Protein AF-A0A7J7MZ04-F1 (afdb_monomer)

Mean predicted aligned error: 12.04 Å

Foldseek 3Di:
DDPVLVVLCPLQVVDPCLVVLLLVCLLVQHNLSHDLSSLVSLCVRDPVNCCVQQVLDPVSSVLSNVVSVVVNVVPDPPPDDDDDDDDDDDDDPDDDPPDPVVSVVRGNPPPQCSVVQCVLQVVDPCLVVLLSCCVVVVNLVSRDLSSLVSLLVGDPVNLCSNPRRHPPSSVVNNVVSVPDDD

Secondary structure (DSSP, 8-state):
--HHHHHHHHHHHTSTTHHHHHHHHHHHT--TT--HHHHHHHTTS-TTTHHHH-TT-SHHHHHHHHHHHHHHTT-------------------------TTGGGSS------THHHHHHHHHTSTTHHHHHHHHHHHT-GGGS-HHHHHHHHTS-GGGHHHH-TT-TTHHHHHHHHHHHS--

Sequence (182 aa):
MDKEIKRCWSSLQSVEGCVEEIFLSFIHGKVGTIRPVCCKAITQVSEKCWPKIFPFNPFFPHLLTNFCVINIGRGAPTATPTVESNTKPFEPSISQPTSEAELAAVGSVPEIQVQQCLSSLQSVEGCVQEVITSFLSFQVRLVGPVCCKAIVELKDSCWPKIFLLNPYFPPMVKKYCSTTKQ

Solvent-accessible surface area (backbone atoms only — not comparable to full-atom values): 11035 Å² total; per-residue (Å²): 132,59,73,66,53,53,58,50,43,45,55,36,67,73,36,88,62,28,58,54,39,54,52,52,22,59,75,71,44,35,67,89,77,58,50,61,72,38,29,58,24,53,71,67,50,54,79,87,29,46,60,64,43,23,70,71,40,81,61,58,57,56,52,54,46,54,52,27,62,59,50,54,74,73,67,67,85,76,81,72,82,91,75,91,76,93,79,81,96,79,85,77,91,69,84,76,84,88,57,87,67,65,72,69,68,75,55,73,50,74,84,55,70,39,57,73,53,42,46,58,36,65,74,35,85,61,26,58,57,25,50,50,51,14,60,77,68,73,34,65,82,54,46,48,48,74,39,23,51,39,59,71,70,53,56,77,86,33,50,67,53,71,46,38,70,39,89,65,54,56,64,51,47,52,55,49,36,74,69,51,81,109

Radius of gyration: 20.84 Å; Cα contacts (8 Å, |Δi|>4): 173; chains: 1; bounding box: 66×27×52 Å

pLDDT: mean 77.19, std 20.18, range [31.06, 96.44]

Structure (mmCIF, N/CA/C/O backbone):
data_AF-A0A7J7MZ04-F1
#
_entry.id   AF-A0A7J7MZ04-F1
#
loop_
_atom_site.group_PDB
_atom_site.id
_atom_site.type_symbol
_atom_site.label_atom_id
_atom_site.label_alt_id
_atom_site.label_comp_id
_atom_site.label_asym_id
_atom_site.label_entity_id
_atom_site.label_seq_id
_atom_site.pdbx_PDB_ins_code
_atom_site.Cartn_x
_atom_site.Cartn_y
_atom_site.Cartn_z
_atom_site.occupancy
_atom_site.B_iso_or_equiv
_atom_site.auth_seq_id
_atom_site.auth_comp_id
_atom_site.auth_asym_id
_atom_site.auth_atom_id
_atom_site.pdbx_PDB_model_num
ATOM 1 N N . MET A 1 1 ? -12.095 -6.021 -5.737 1.00 63.66 1 MET A N 1
ATOM 2 C CA . MET A 1 1 ? -11.181 -5.098 -6.444 1.00 63.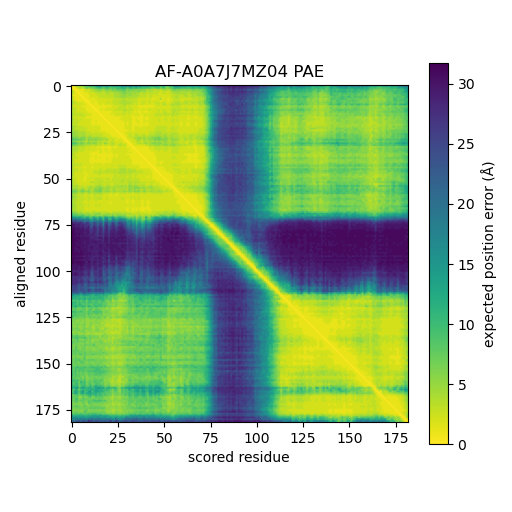66 1 MET A CA 1
ATOM 3 C C . MET A 1 1 ? -11.610 -4.991 -7.897 1.00 63.66 1 MET A C 1
ATOM 5 O O . MET A 1 1 ? -11.837 -6.033 -8.512 1.00 63.66 1 MET A O 1
ATOM 9 N N . ASP A 1 2 ? -11.762 -3.759 -8.384 1.00 79.19 2 ASP A N 1
ATOM 10 C CA . ASP A 1 2 ? -12.144 -3.418 -9.759 1.00 79.19 2 ASP A CA 1
ATOM 11 C C . ASP A 1 2 ? -11.190 -4.031 -10.810 1.00 79.19 2 ASP A C 1
ATOM 13 O O . ASP A 1 2 ? -10.007 -4.250 -10.529 1.00 79.19 2 ASP A O 1
ATOM 17 N N . LYS A 1 3 ? -11.705 -4.359 -12.005 1.00 82.31 3 LYS A N 1
ATOM 18 C CA . LYS A 1 3 ? -10.928 -5.034 -13.063 1.00 82.31 3 LYS A CA 1
ATOM 19 C C . LYS A 1 3 ? -9.824 -4.143 -13.639 1.00 82.31 3 LYS A C 1
ATOM 21 O O . LYS A 1 3 ? -8.743 -4.652 -13.936 1.00 82.31 3 LYS A O 1
ATOM 26 N N . GLU A 1 4 ? -10.060 -2.843 -13.776 1.00 83.62 4 GLU A N 1
ATOM 27 C CA . GLU A 1 4 ? -9.054 -1.900 -14.263 1.00 83.62 4 GLU A CA 1
ATOM 28 C C . GLU A 1 4 ? -7.972 -1.656 -13.213 1.00 83.62 4 GLU A C 1
ATOM 30 O O . GLU A 1 4 ? -6.788 -1.652 -13.548 1.00 83.62 4 GLU A O 1
ATOM 35 N N . ILE A 1 5 ? -8.351 -1.547 -11.935 1.00 82.12 5 ILE A N 1
ATOM 36 C CA . ILE A 1 5 ? -7.381 -1.455 -10.832 1.00 82.12 5 ILE A CA 1
ATOM 37 C C . ILE A 1 5 ? -6.506 -2.713 -10.795 1.00 82.12 5 ILE A C 1
ATOM 39 O O . ILE A 1 5 ? -5.284 -2.604 -10.759 1.00 82.12 5 ILE A O 1
ATOM 43 N N . LYS A 1 6 ? -7.101 -3.911 -10.895 1.00 83.12 6 LYS A N 1
ATOM 44 C CA . LYS A 1 6 ? -6.351 -5.179 -11.013 1.00 83.12 6 LYS A CA 1
ATOM 45 C C . LYS A 1 6 ? -5.341 -5.159 -12.151 1.00 83.12 6 LYS A C 1
ATOM 47 O O . LYS A 1 6 ? -4.197 -5.550 -11.948 1.00 83.12 6 LYS A O 1
ATOM 52 N N . ARG A 1 7 ? -5.748 -4.680 -13.326 1.00 88.00 7 ARG A N 1
ATOM 53 C CA . ARG A 1 7 ? -4.851 -4.553 -14.478 1.00 88.00 7 ARG A CA 1
ATOM 54 C C . ARG A 1 7 ? -3.705 -3.581 -14.201 1.00 88.00 7 ARG A C 1
ATOM 56 O O . ARG A 1 7 ? -2.583 -3.847 -14.599 1.00 88.00 7 ARG A O 1
ATOM 63 N N . CYS A 1 8 ? -3.967 -2.489 -13.495 1.00 90.88 8 CYS A N 1
ATOM 64 C CA . CYS A 1 8 ? -2.938 -1.524 -13.130 1.00 90.88 8 CYS A CA 1
ATOM 65 C C . CYS A 1 8 ? -1.873 -2.095 -12.179 1.00 90.88 8 CYS A C 1
ATOM 67 O O . CYS A 1 8 ? -0.710 -1.712 -12.263 1.00 90.88 8 CYS A O 1
ATOM 69 N N . TRP A 1 9 ? -2.241 -3.060 -11.337 1.00 87.94 9 TRP A N 1
ATOM 70 C CA . TRP A 1 9 ? -1.311 -3.755 -10.446 1.00 87.94 9 TRP A CA 1
ATOM 71 C C . TRP A 1 9 ? -0.544 -4.913 -11.103 1.00 87.94 9 TRP A C 1
ATOM 73 O O . TRP A 1 9 ? 0.375 -5.438 -10.478 1.00 87.94 9 TRP A O 1
ATOM 83 N N . SER A 1 10 ? -0.884 -5.333 -12.328 1.00 89.25 10 SER A N 1
ATOM 84 C CA . SER A 1 10 ? -0.395 -6.608 -12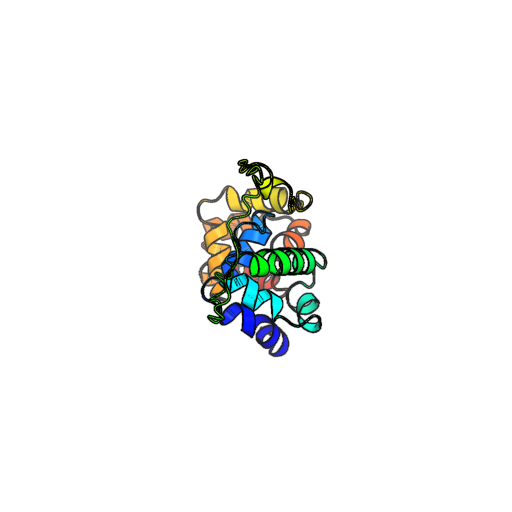.877 1.00 89.25 10 SER A CA 1
ATOM 85 C C . SER A 1 10 ? 1.125 -6.669 -13.019 1.00 89.25 10 SER A C 1
ATOM 87 O O . SER A 1 10 ? 1.720 -7.683 -12.669 1.00 89.25 10 SER A O 1
ATOM 89 N N . SER A 1 11 ? 1.764 -5.590 -13.486 1.00 89.50 11 SER A N 1
ATOM 90 C CA . SER A 1 11 ? 3.226 -5.544 -13.633 1.00 89.50 11 SER A CA 1
ATOM 91 C C . SER A 1 11 ? 3.925 -5.678 -12.279 1.00 89.50 11 SER A C 1
ATOM 93 O O . SER A 1 11 ? 4.882 -6.433 -12.151 1.00 89.50 11 SER A O 1
ATOM 95 N N . LEU A 1 12 ? 3.395 -5.022 -11.242 1.00 92.31 12 LEU A N 1
ATOM 96 C CA . LEU A 1 12 ? 3.935 -5.082 -9.882 1.00 92.31 12 LEU A CA 1
ATOM 97 C C . LEU A 1 12 ? 3.728 -6.466 -9.253 1.00 92.31 12 LEU A C 1
ATOM 99 O O . LEU A 1 12 ? 4.647 -7.010 -8.656 1.00 92.31 12 LEU A O 1
ATOM 103 N N . GLN A 1 13 ? 2.545 -7.061 -9.428 1.00 89.94 13 GLN A N 1
ATOM 104 C CA . GLN A 1 13 ? 2.225 -8.396 -8.903 1.00 89.94 13 GLN A CA 1
ATOM 105 C C . GLN A 1 13 ? 2.983 -9.523 -9.611 1.00 89.94 13 GLN A C 1
ATOM 107 O O . GLN A 1 13 ? 3.130 -10.601 -9.045 1.00 89.94 13 GLN A O 1
ATOM 112 N N . SER A 1 14 ? 3.469 -9.285 -10.832 1.00 91.56 14 SER A N 1
ATOM 113 C CA . SER A 1 14 ? 4.294 -10.257 -11.556 1.00 91.56 14 SER A CA 1
ATOM 114 C C . SER A 1 14 ? 5.692 -10.441 -10.954 1.00 91.56 14 SER A C 1
ATOM 116 O O . SER A 1 14 ? 6.363 -11.422 -11.267 1.00 91.56 14 SER A O 1
ATOM 118 N N . VAL A 1 15 ? 6.122 -9.523 -10.081 1.00 95.12 15 VAL A N 1
ATOM 119 C CA . VAL A 1 15 ? 7.398 -9.591 -9.366 1.00 95.12 15 VAL A CA 1
ATOM 120 C C . VAL A 1 15 ? 7.138 -9.900 -7.896 1.00 95.12 15 VAL A C 1
ATOM 122 O O . VAL A 1 15 ? 6.538 -9.104 -7.171 1.00 95.12 15 VAL A O 1
ATOM 125 N N . GLU A 1 16 ? 7.626 -11.054 -7.445 1.00 93.31 16 GLU A N 1
ATOM 126 C CA . GLU A 1 16 ? 7.509 -11.492 -6.055 1.00 93.31 16 GLU A CA 1
ATOM 127 C C . GLU A 1 16 ? 8.079 -10.445 -5.084 1.00 93.31 16 GLU A C 1
ATOM 129 O O . GLU A 1 16 ? 9.201 -9.958 -5.250 1.00 93.31 16 GLU A O 1
ATOM 134 N N . GLY A 1 17 ? 7.281 -10.087 -4.075 1.00 91.00 17 GLY A N 1
ATOM 135 C CA . GLY A 1 17 ? 7.636 -9.099 -3.054 1.00 91.00 17 GLY A CA 1
ATOM 136 C C . GLY A 1 17 ? 7.559 -7.635 -3.504 1.00 91.00 17 GLY A C 1
ATOM 137 O O . GLY A 1 17 ? 7.618 -6.749 -2.662 1.00 91.00 17 GLY A O 1
ATOM 138 N N . CYS A 1 18 ? 7.353 -7.322 -4.789 1.00 94.00 18 CYS A N 1
ATOM 139 C CA . CYS A 1 18 ? 7.419 -5.927 -5.249 1.00 94.00 18 CYS A CA 1
ATOM 140 C C . CYS A 1 18 ? 6.307 -5.037 -4.666 1.00 94.00 18 CYS A C 1
ATOM 142 O O . CYS A 1 18 ? 6.543 -3.891 -4.288 1.00 94.00 18 CYS A O 1
ATOM 144 N N . VAL A 1 19 ? 5.087 -5.566 -4.529 1.00 89.69 19 VAL A N 1
ATOM 145 C CA . VAL A 1 19 ? 3.984 -4.831 -3.880 1.00 89.69 19 VAL A CA 1
ATOM 146 C C . VAL A 1 19 ? 4.278 -4.587 -2.396 1.00 89.69 19 VAL A C 1
ATOM 148 O O . VAL A 1 19 ? 3.953 -3.521 -1.877 1.00 89.69 19 VAL A O 1
ATOM 151 N N . GLU A 1 20 ? 4.914 -5.547 -1.727 1.00 88.38 20 GLU A N 1
ATOM 152 C CA . GLU A 1 20 ? 5.329 -5.423 -0.329 1.00 88.38 20 GLU A CA 1
ATOM 153 C C . GLU A 1 20 ? 6.434 -4.375 -0.167 1.00 88.38 20 GLU A C 1
ATOM 155 O O . GLU A 1 20 ? 6.317 -3.505 0.690 1.00 88.38 20 GLU A O 1
ATOM 160 N N . GLU A 1 21 ? 7.447 -4.380 -1.037 1.00 91.56 21 GLU A N 1
ATOM 161 C CA . GLU A 1 21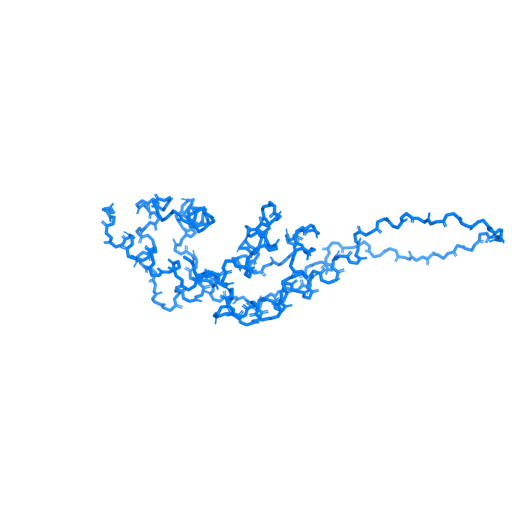 ? 8.500 -3.358 -1.061 1.00 91.56 21 GLU A CA 1
ATOM 162 C C . GLU A 1 21 ? 7.912 -1.951 -1.205 1.00 91.56 21 GLU A C 1
ATOM 164 O O . GLU A 1 21 ? 8.267 -1.057 -0.442 1.00 91.56 21 GLU A O 1
ATOM 169 N N . ILE A 1 22 ? 6.960 -1.760 -2.125 1.00 89.69 22 ILE A N 1
ATOM 170 C CA . ILE A 1 22 ? 6.260 -0.481 -2.312 1.00 89.69 22 ILE A CA 1
ATOM 171 C C . ILE A 1 22 ? 5.485 -0.086 -1.049 1.00 89.69 22 ILE A C 1
ATOM 173 O O . ILE A 1 22 ? 5.520 1.078 -0.641 1.00 89.69 22 ILE A O 1
ATOM 177 N N . PHE A 1 23 ? 4.792 -1.041 -0.425 1.00 85.69 23 PHE A N 1
ATOM 178 C CA . PHE A 1 23 ? 4.027 -0.814 0.800 1.00 85.69 23 PHE A CA 1
ATOM 179 C C . PHE A 1 23 ? 4.938 -0.409 1.968 1.00 85.69 23 PHE A C 1
ATOM 181 O O . PHE A 1 23 ? 4.663 0.570 2.664 1.00 85.69 23 PHE A O 1
ATOM 188 N N . LEU A 1 24 ? 6.052 -1.115 2.160 1.00 84.88 24 LEU A N 1
ATOM 189 C CA . LEU A 1 24 ? 7.037 -0.821 3.200 1.00 84.88 24 LEU A CA 1
ATOM 190 C C . LEU A 1 24 ? 7.757 0.501 2.937 1.00 84.88 24 LEU A C 1
ATOM 192 O O . LEU A 1 24 ? 7.945 1.288 3.865 1.00 84.88 24 LEU A O 1
ATOM 196 N N . SER A 1 25 ? 8.106 0.792 1.684 1.00 87.12 25 SER A N 1
ATOM 197 C CA . SER A 1 25 ? 8.681 2.081 1.305 1.00 87.12 25 SER A CA 1
ATOM 198 C C . SER A 1 25 ? 7.736 3.237 1.592 1.00 87.12 25 SER A C 1
ATOM 200 O O . SER A 1 25 ? 8.174 4.299 2.036 1.00 87.12 25 SER A O 1
ATOM 202 N N . PHE A 1 26 ? 6.438 3.019 1.384 1.00 83.50 26 PHE A N 1
ATOM 203 C CA . PHE A 1 26 ? 5.413 3.988 1.729 1.00 83.50 26 PHE A CA 1
ATOM 204 C C . PHE A 1 26 ? 5.337 4.214 3.249 1.00 83.50 26 PHE A C 1
ATOM 206 O O . PHE A 1 26 ? 5.438 5.354 3.703 1.00 83.50 26 PHE A O 1
ATOM 213 N N . ILE A 1 27 ? 5.232 3.140 4.040 1.00 79.06 27 ILE A N 1
ATOM 214 C CA . ILE A 1 27 ? 5.158 3.208 5.509 1.00 79.06 27 ILE A CA 1
ATOM 215 C C . ILE A 1 27 ? 6.388 3.878 6.120 1.00 79.06 27 ILE A C 1
ATOM 217 O O . ILE A 1 27 ? 6.263 4.731 7.000 1.00 79.06 27 ILE A O 1
ATOM 221 N N . HIS A 1 28 ? 7.579 3.498 5.665 1.00 78.50 28 HIS A N 1
ATOM 222 C CA . HIS A 1 28 ? 8.830 4.027 6.198 1.00 78.50 28 HIS A CA 1
ATOM 223 C C . HIS A 1 28 ? 9.201 5.390 5.607 1.00 78.50 28 HIS A C 1
ATOM 225 O O . HIS A 1 28 ? 10.165 5.997 6.068 1.00 78.50 28 HIS A O 1
ATOM 231 N N . GLY A 1 29 ? 8.474 5.866 4.589 1.00 77.25 29 GLY A N 1
ATOM 232 C CA . GLY A 1 29 ? 8.811 7.090 3.863 1.00 77.25 29 GLY A CA 1
ATOM 233 C C . GLY A 1 29 ? 10.171 7.017 3.162 1.00 77.25 29 GLY A C 1
ATOM 234 O O . GLY A 1 29 ? 10.826 8.042 2.998 1.00 77.25 29 GLY A O 1
ATOM 235 N N . LYS A 1 30 ? 10.625 5.813 2.789 1.00 82.44 30 LYS A N 1
ATOM 236 C CA . LYS A 1 30 ? 11.961 5.555 2.230 1.00 82.44 30 LYS A CA 1
ATOM 237 C C . LYS A 1 30 ? 11.865 4.625 1.030 1.00 82.44 30 LYS A C 1
ATOM 239 O O . LYS A 1 30 ? 11.417 3.493 1.157 1.00 82.44 30 LYS A O 1
ATOM 244 N N . VAL A 1 31 ? 12.360 5.066 -0.122 1.00 87.75 31 VAL A N 1
ATOM 245 C CA . VAL A 1 31 ? 12.381 4.259 -1.360 1.00 87.75 31 VAL A CA 1
ATOM 246 C C . VAL A 1 31 ? 13.678 3.468 -1.560 1.00 87.75 31 VAL A C 1
ATOM 248 O O . VAL A 1 31 ? 13.749 2.623 -2.443 1.00 87.75 31 VAL A O 1
ATOM 251 N N . GLY A 1 32 ? 14.685 3.670 -0.701 1.00 85.25 32 GLY A N 1
ATOM 252 C CA . GLY A 1 32 ? 15.996 3.013 -0.804 1.00 85.25 32 GLY A CA 1
ATOM 253 C C . GLY A 1 32 ? 15.995 1.487 -0.640 1.00 85.25 32 GLY A C 1
ATOM 254 O O . GLY A 1 32 ? 17.013 0.855 -0.894 1.00 85.25 32 GLY A O 1
ATOM 255 N N . THR A 1 33 ? 14.877 0.885 -0.227 1.00 87.25 33 THR A N 1
ATOM 256 C CA . THR A 1 33 ? 14.727 -0.569 -0.046 1.00 87.25 33 THR A CA 1
ATOM 257 C C . THR A 1 33 ? 14.151 -1.284 -1.268 1.00 87.25 33 THR A C 1
ATOM 259 O O . THR A 1 33 ? 14.025 -2.506 -1.241 1.00 87.25 33 THR A O 1
ATOM 262 N N . ILE A 1 34 ? 13.782 -0.554 -2.327 1.00 92.81 34 ILE A N 1
ATOM 263 C CA . ILE A 1 34 ? 13.178 -1.140 -3.528 1.00 92.81 34 ILE A CA 1
ATOM 264 C C . ILE A 1 34 ? 14.265 -1.781 -4.390 1.00 92.81 34 ILE A C 1
ATOM 266 O O . ILE A 1 34 ? 15.209 -1.121 -4.835 1.00 92.81 34 ILE A O 1
ATOM 270 N N . ARG A 1 35 ? 14.123 -3.078 -4.658 1.00 93.69 35 ARG A N 1
ATOM 271 C CA . ARG A 1 35 ? 15.082 -3.869 -5.432 1.00 93.69 35 ARG A CA 1
ATOM 272 C C . ARG A 1 35 ? 15.033 -3.508 -6.923 1.00 93.69 35 ARG A C 1
ATOM 274 O O . ARG A 1 35 ? 13.962 -3.188 -7.447 1.00 93.69 35 ARG A O 1
ATOM 281 N N . PRO A 1 36 ? 16.141 -3.685 -7.673 1.00 93.94 36 PRO A N 1
ATOM 282 C CA . PRO A 1 36 ? 16.183 -3.401 -9.112 1.00 93.94 36 PRO A CA 1
ATOM 283 C C . PRO A 1 36 ? 15.108 -4.131 -9.931 1.00 93.94 36 PRO A C 1
ATOM 285 O O . PRO A 1 36 ? 14.538 -3.558 -10.859 1.00 93.94 36 PRO A O 1
ATOM 288 N N . VAL A 1 37 ? 14.788 -5.380 -9.569 1.00 94.44 37 VAL A N 1
ATOM 289 C CA . VAL A 1 37 ? 13.737 -6.164 -10.238 1.00 94.44 37 VAL A CA 1
ATOM 290 C C . VAL A 1 37 ? 12.347 -5.552 -10.036 1.00 94.44 37 VAL A C 1
ATOM 292 O O . VAL A 1 37 ? 11.580 -5.464 -10.993 1.00 94.44 37 VAL A O 1
ATOM 295 N N . CYS A 1 38 ? 12.047 -5.050 -8.834 1.00 96.44 38 CYS A N 1
ATOM 296 C CA . CYS A 1 38 ? 10.805 -4.329 -8.568 1.00 96.44 38 CYS A CA 1
ATOM 297 C C . CYS A 1 38 ? 10.802 -2.971 -9.277 1.00 96.44 38 CYS A C 1
ATOM 299 O O . CYS A 1 38 ? 9.809 -2.601 -9.901 1.00 96.44 38 CYS A O 1
ATOM 301 N N . CYS A 1 39 ? 11.940 -2.272 -9.311 1.00 96.12 39 CYS A N 1
ATOM 302 C CA . CYS A 1 39 ? 12.062 -1.032 -10.070 1.00 96.12 39 CYS A CA 1
ATOM 303 C C . CYS A 1 39 ? 11.772 -1.205 -11.564 1.00 96.12 39 CYS A C 1
ATOM 305 O O . CYS A 1 39 ? 11.084 -0.369 -12.150 1.00 96.12 39 CYS A O 1
ATOM 307 N N . LYS A 1 40 ? 12.219 -2.305 -12.178 1.00 94.88 40 LYS A N 1
ATOM 308 C CA . LYS A 1 40 ? 11.870 -2.631 -13.568 1.00 94.88 40 LYS A CA 1
ATOM 309 C C . LYS A 1 40 ? 10.359 -2.809 -13.765 1.00 94.88 40 LYS A C 1
ATOM 311 O O . LYS A 1 40 ? 9.844 -2.436 -14.813 1.00 94.88 40 LYS A O 1
ATOM 316 N N . ALA A 1 41 ? 9.646 -3.362 -12.785 1.00 95.44 41 ALA A N 1
ATOM 317 C CA . ALA A 1 41 ? 8.189 -3.465 -12.839 1.00 95.44 41 ALA A CA 1
ATOM 318 C C . ALA A 1 41 ? 7.501 -2.106 -12.640 1.00 95.44 41 ALA A C 1
ATOM 320 O O . ALA A 1 41 ? 6.539 -1.806 -13.347 1.00 95.44 41 ALA A O 1
ATOM 321 N N . ILE A 1 42 ? 8.012 -1.268 -11.730 1.00 95.00 42 ILE A N 1
ATOM 322 C CA 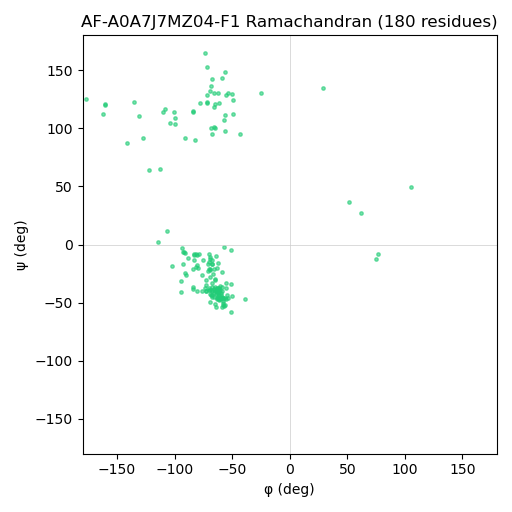. ILE A 1 42 ? 7.514 0.095 -11.477 1.00 95.00 42 ILE A CA 1
ATOM 323 C C . ILE A 1 42 ? 7.568 0.942 -12.752 1.00 95.00 42 ILE A C 1
ATOM 325 O O . ILE A 1 42 ? 6.574 1.575 -13.098 1.00 95.00 42 ILE A O 1
ATOM 329 N N . THR A 1 43 ? 8.673 0.906 -13.502 1.00 93.00 43 THR A N 1
ATOM 330 C CA . THR A 1 43 ? 8.809 1.688 -14.746 1.00 93.00 43 THR A CA 1
ATOM 331 C C . THR A 1 43 ? 7.920 1.197 -15.892 1.00 93.00 43 THR A C 1
ATOM 333 O O . THR A 1 43 ? 7.756 1.903 -16.884 1.00 93.00 43 THR A O 1
ATOM 336 N N . GLN A 1 44 ? 7.317 0.012 -15.768 1.00 92.88 44 GLN A N 1
ATOM 337 C CA . GLN A 1 44 ? 6.350 -0.525 -16.730 1.00 92.88 44 GLN A CA 1
ATOM 338 C C . GLN A 1 44 ? 4.895 -0.178 -16.382 1.00 92.88 44 GLN A C 1
ATOM 340 O O . GLN A 1 44 ? 3.988 -0.477 -17.165 1.00 92.88 44 GLN A O 1
ATOM 345 N N . VAL A 1 45 ? 4.637 0.426 -15.218 1.00 92.62 45 VAL A N 1
ATOM 346 C CA . VAL A 1 45 ? 3.293 0.878 -14.846 1.00 92.62 45 VAL A CA 1
ATOM 347 C C . VAL A 1 45 ? 2.926 2.103 -15.685 1.00 92.62 45 VAL A C 1
ATOM 349 O O . VAL A 1 45 ? 3.665 3.077 -15.765 1.00 92.62 45 VAL A O 1
ATOM 352 N N . SER A 1 46 ? 1.755 2.065 -16.323 1.00 91.75 46 SER A N 1
ATOM 353 C CA . SER A 1 46 ? 1.262 3.190 -17.124 1.00 91.75 46 SER A CA 1
ATOM 354 C C . SER A 1 46 ? 0.922 4.402 -16.252 1.00 91.75 46 SER A C 1
ATOM 356 O O . SER A 1 46 ? 0.274 4.255 -15.219 1.00 91.75 46 SER A O 1
ATOM 358 N N . GLU A 1 47 ? 1.198 5.615 -16.737 1.00 90.12 47 GLU A N 1
ATOM 359 C CA . GLU A 1 47 ? 0.777 6.874 -16.092 1.00 90.12 47 GLU A CA 1
ATOM 360 C C . GLU A 1 47 ? -0.725 6.918 -15.756 1.00 90.12 47 GLU A C 1
ATOM 362 O O . GLU A 1 47 ? -1.140 7.419 -14.714 1.00 90.12 47 GLU A O 1
ATOM 367 N N . LYS A 1 48 ? -1.573 6.296 -16.590 1.00 91.50 48 LYS A N 1
ATOM 368 C CA . LYS A 1 48 ? -3.031 6.213 -16.365 1.00 91.50 48 LYS A CA 1
ATOM 369 C C . LYS A 1 48 ? -3.421 5.320 -15.179 1.00 91.50 48 LYS A C 1
ATOM 371 O O . LYS A 1 48 ? -4.603 5.270 -14.817 1.00 91.50 48 LYS A O 1
ATOM 376 N N . CYS A 1 49 ? -2.471 4.563 -14.637 1.00 92.38 49 CYS A N 1
ATOM 377 C CA . CYS A 1 49 ? -2.667 3.655 -13.519 1.00 92.38 49 CYS A CA 1
ATOM 378 C C . CYS A 1 49 ? -2.319 4.284 -12.176 1.00 92.38 49 CYS A C 1
ATOM 380 O O . CYS A 1 49 ? -2.999 3.967 -11.200 1.00 92.38 49 CYS A O 1
ATOM 382 N N . TRP A 1 50 ? -1.355 5.206 -12.110 1.00 90.12 50 TRP A N 1
ATOM 383 C CA . TRP A 1 50 ? -0.948 5.809 -10.839 1.00 90.12 50 TRP A CA 1
ATOM 384 C C . TRP A 1 50 ? -2.104 6.453 -10.065 1.00 90.12 50 TRP A C 1
ATOM 386 O O . TRP A 1 50 ? -2.277 6.089 -8.903 1.00 90.12 50 TRP A O 1
ATOM 396 N N . PRO A 1 51 ? -2.993 7.263 -10.677 1.00 88.25 51 PRO A N 1
ATOM 397 C CA . PRO A 1 51 ? -4.139 7.824 -9.958 1.00 88.25 51 PRO A CA 1
ATOM 398 C C . PRO A 1 51 ? -5.170 6.778 -9.505 1.00 88.25 51 PRO A C 1
ATOM 400 O O . PRO A 1 51 ? -5.956 7.044 -8.603 1.00 88.25 51 PRO A O 1
ATOM 403 N N . LYS A 1 52 ? -5.195 5.584 -10.120 1.00 85.75 52 LYS A N 1
ATOM 404 C CA . LYS A 1 52 ? -6.108 4.490 -9.735 1.00 85.75 52 LYS A CA 1
ATOM 405 C C . LYS A 1 52 ? 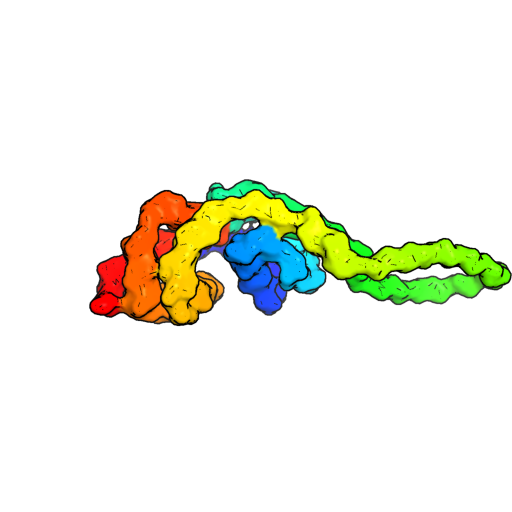-5.563 3.661 -8.569 1.00 85.75 52 LYS A C 1
ATOM 407 O O . LYS A 1 52 ? -6.333 3.180 -7.743 1.00 85.75 52 LYS A O 1
ATOM 412 N N . ILE A 1 53 ? -4.246 3.464 -8.546 1.00 84.69 53 ILE A N 1
ATOM 413 C CA . ILE A 1 53 ? -3.508 2.706 -7.527 1.00 84.69 53 ILE A CA 1
ATOM 414 C C . ILE A 1 53 ? -3.287 3.572 -6.273 1.00 84.69 53 ILE A C 1
ATOM 416 O O . ILE A 1 53 ? -3.448 3.088 -5.158 1.00 84.69 53 ILE A O 1
ATOM 420 N N . PHE A 1 54 ? -2.979 4.859 -6.460 1.00 84.50 54 PHE A N 1
ATOM 421 C CA . PHE A 1 54 ? -2.695 5.838 -5.407 1.00 84.50 54 PHE A CA 1
ATOM 422 C C . PHE A 1 54 ? -3.653 7.042 -5.472 1.00 84.50 54 PHE A C 1
ATOM 424 O O . PHE A 1 54 ? -3.216 8.176 -5.684 1.00 84.50 54 PHE A O 1
ATOM 431 N N . PRO A 1 55 ? -4.968 6.845 -5.268 1.00 80.06 55 PRO A N 1
ATOM 432 C CA . PRO A 1 55 ? -5.959 7.916 -5.424 1.00 80.06 55 PRO A CA 1
ATOM 433 C C . PRO A 1 55 ? -5.785 9.079 -4.439 1.00 80.06 55 PRO A C 1
ATOM 435 O O . PRO A 1 55 ? -6.277 10.176 -4.682 1.00 80.06 55 PRO A O 1
ATOM 438 N N . PHE A 1 56 ? -5.085 8.851 -3.329 1.00 77.19 56 PHE A N 1
ATOM 439 C CA . PHE A 1 56 ? -4.928 9.821 -2.246 1.00 77.19 56 PHE A CA 1
ATOM 440 C C . PHE A 1 56 ? -3.479 10.310 -2.076 1.00 77.19 56 PHE A C 1
ATOM 442 O O . PHE A 1 56 ? -3.202 11.088 -1.166 1.00 77.19 56 PHE A O 1
ATOM 449 N N . ASN A 1 57 ? -2.546 9.867 -2.929 1.00 76.38 57 ASN A N 1
ATOM 450 C CA . ASN A 1 57 ? -1.150 10.307 -2.884 1.00 76.38 57 ASN A CA 1
ATOM 451 C C . ASN A 1 57 ? -0.577 10.488 -4.291 1.00 76.38 57 ASN A C 1
ATOM 453 O O . ASN A 1 57 ? 0.036 9.565 -4.826 1.00 76.38 57 ASN A O 1
ATOM 457 N N . PRO A 1 58 ? -0.744 11.674 -4.893 1.00 81.75 58 PRO A N 1
ATOM 458 C CA . PRO A 1 58 ? -0.212 11.935 -6.224 1.00 81.75 58 PRO A CA 1
ATOM 459 C C . PRO A 1 58 ? 1.323 12.001 -6.249 1.00 81.75 58 PRO A C 1
ATOM 461 O O . PRO A 1 58 ? 1.917 11.774 -7.295 1.00 81.75 58 PRO A O 1
ATOM 464 N N . PHE A 1 59 ? 1.988 12.275 -5.120 1.00 85.38 59 PHE A N 1
ATOM 465 C CA . PHE A 1 59 ? 3.438 12.497 -5.079 1.00 85.38 59 PHE A CA 1
ATOM 466 C C . PHE A 1 59 ? 4.254 11.205 -4.999 1.00 85.38 59 PHE A C 1
ATOM 468 O O . PHE A 1 59 ? 5.312 11.099 -5.618 1.00 85.38 59 PHE A O 1
ATOM 475 N N . PHE A 1 60 ? 3.782 10.217 -4.239 1.00 86.56 60 PHE A N 1
ATOM 476 C CA . PHE A 1 60 ? 4.535 8.983 -4.010 1.00 86.56 60 PHE A CA 1
ATOM 477 C C . PHE A 1 60 ? 4.818 8.174 -5.294 1.00 86.56 60 PHE A C 1
ATOM 479 O O . PHE A 1 60 ? 5.960 7.748 -5.463 1.00 86.56 60 PHE A O 1
ATOM 486 N N . PRO A 1 61 ? 3.877 8.033 -6.252 1.00 89.19 61 PRO A N 1
ATOM 487 C CA . PRO A 1 61 ? 4.167 7.442 -7.559 1.00 89.19 61 PRO A CA 1
ATOM 488 C C . PRO A 1 61 ? 5.326 8.115 -8.301 1.00 89.19 61 PRO A C 1
ATOM 490 O O . PRO A 1 61 ? 6.205 7.429 -8.815 1.00 89.19 61 PRO A O 1
ATOM 493 N N . HIS A 1 62 ? 5.380 9.452 -8.310 1.00 88.94 62 HIS A N 1
ATOM 494 C CA . HIS A 1 62 ? 6.477 10.182 -8.950 1.00 88.94 62 HIS A CA 1
ATOM 495 C C . HIS A 1 62 ? 7.820 9.902 -8.276 1.00 88.94 62 HIS A C 1
ATOM 497 O O . HIS A 1 62 ? 8.825 9.723 -8.962 1.00 88.94 62 HIS A O 1
ATOM 503 N N . LEU A 1 63 ? 7.844 9.817 -6.945 1.00 89.94 63 LEU A N 1
ATOM 504 C CA . LEU A 1 63 ? 9.056 9.466 -6.211 1.00 89.94 63 LEU A CA 1
ATOM 505 C C . LEU A 1 63 ? 9.551 8.055 -6.555 1.00 89.94 63 LEU A C 1
ATOM 507 O O . LEU A 1 63 ? 10.744 7.886 -6.810 1.00 89.94 63 LEU A O 1
ATOM 511 N N . LEU A 1 64 ? 8.650 7.066 -6.590 1.00 91.69 64 LEU A N 1
ATOM 512 C CA . LEU A 1 64 ? 8.973 5.688 -6.980 1.00 91.69 64 LEU A CA 1
ATOM 513 C C . LEU A 1 64 ? 9.574 5.644 -8.386 1.00 91.69 64 LEU A C 1
ATOM 515 O O . LEU A 1 64 ? 10.648 5.076 -8.586 1.00 91.69 64 LEU A O 1
ATOM 519 N N . THR A 1 65 ? 8.906 6.279 -9.350 1.00 91.75 65 THR A N 1
ATOM 520 C CA . THR A 1 65 ? 9.356 6.311 -10.744 1.00 91.75 65 THR A CA 1
ATOM 521 C C . THR A 1 65 ? 10.724 6.979 -10.868 1.00 91.75 65 THR A C 1
ATOM 523 O O . THR A 1 65 ? 11.625 6.400 -11.475 1.00 91.75 65 THR A O 1
ATOM 526 N N . ASN A 1 66 ? 10.927 8.141 -10.240 1.00 91.81 66 ASN A N 1
ATOM 527 C CA . ASN A 1 66 ? 12.206 8.856 -10.283 1.00 91.81 66 ASN A CA 1
ATOM 528 C C . ASN A 1 66 ? 13.345 8.031 -9.672 1.00 91.81 66 ASN A C 1
ATOM 530 O O . ASN A 1 66 ? 14.407 7.895 -10.282 1.00 91.81 66 ASN A O 1
ATOM 534 N N . PHE A 1 67 ? 13.115 7.434 -8.498 1.00 92.75 67 PHE A N 1
ATOM 535 C CA . PHE A 1 67 ? 14.089 6.552 -7.860 1.00 92.75 67 PHE A CA 1
ATOM 536 C C . PHE A 1 67 ? 14.450 5.371 -8.769 1.00 92.75 67 PHE A C 1
ATOM 538 O O . PHE A 1 67 ? 15.629 5.066 -8.964 1.00 92.75 67 PHE A O 1
ATOM 545 N N . CYS A 1 68 ? 13.454 4.724 -9.369 1.00 94.81 68 CYS A N 1
ATOM 546 C CA . CYS A 1 68 ? 13.677 3.530 -10.172 1.00 94.81 68 CYS A CA 1
ATOM 547 C C . CYS A 1 68 ? 14.342 3.803 -11.522 1.00 94.81 68 CYS A C 1
ATOM 549 O O . CYS A 1 68 ? 15.182 3.007 -11.941 1.00 94.81 68 CYS A O 1
ATOM 551 N N . VAL A 1 69 ? 14.059 4.933 -12.174 1.00 92.12 69 VAL A N 1
ATOM 552 C CA . VAL A 1 69 ? 14.771 5.339 -13.399 1.00 92.12 69 VAL A CA 1
ATOM 553 C C . VAL A 1 69 ? 16.272 5.504 -13.132 1.00 92.12 69 VAL A C 1
ATOM 555 O O . VAL A 1 69 ? 17.089 5.019 -13.914 1.00 92.12 69 VAL A O 1
ATOM 558 N N . ILE A 1 70 ? 16.643 6.111 -12.000 1.00 88.06 70 ILE A N 1
ATOM 559 C CA . ILE A 1 70 ? 18.050 6.313 -11.616 1.00 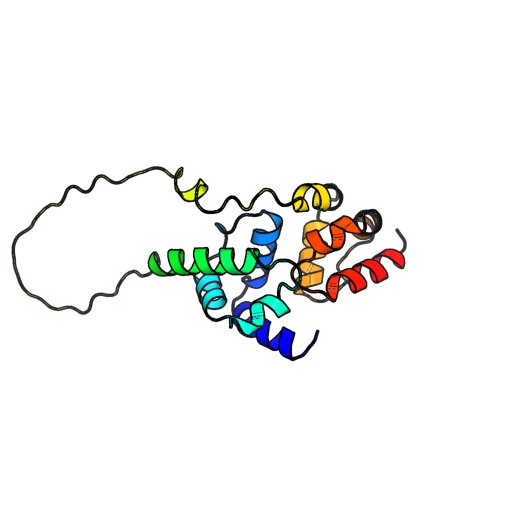88.06 70 ILE A CA 1
ATOM 560 C C . ILE A 1 70 ? 18.735 4.975 -11.292 1.00 88.06 70 ILE A C 1
ATOM 562 O O . ILE A 1 70 ? 19.864 4.726 -11.717 1.00 88.06 70 ILE A O 1
ATOM 566 N N . ASN A 1 71 ? 18.059 4.093 -10.551 1.00 83.06 71 ASN A N 1
ATOM 567 C CA . ASN A 1 71 ? 18.680 2.878 -10.014 1.00 83.06 71 ASN A CA 1
ATOM 568 C C . ASN A 1 71 ? 18.720 1.697 -10.996 1.00 83.06 71 ASN A C 1
ATOM 570 O O . ASN A 1 71 ? 19.585 0.833 -10.859 1.00 83.06 71 ASN A O 1
ATOM 574 N N . ILE A 1 72 ? 17.873 1.671 -12.031 1.00 80.25 72 ILE A N 1
ATOM 575 C CA . ILE A 1 72 ? 18.006 0.692 -13.127 1.00 80.25 72 ILE A CA 1
ATOM 576 C C . ILE A 1 72 ? 19.279 0.967 -13.948 1.00 80.25 72 ILE A C 1
ATOM 578 O O . ILE A 1 72 ? 19.935 0.026 -14.392 1.00 80.25 72 ILE A O 1
ATOM 582 N N . GLY A 1 73 ? 19.684 2.235 -14.089 1.00 59.56 73 GLY A N 1
ATOM 583 C CA . GLY A 1 73 ? 20.905 2.630 -14.805 1.00 59.56 73 GLY A CA 1
ATOM 584 C C . GLY A 1 73 ? 22.218 2.279 -14.093 1.00 59.56 73 GLY A C 1
ATOM 585 O O . GLY A 1 73 ? 23.265 2.246 -14.731 1.00 59.56 73 GLY A O 1
ATOM 586 N N . ARG A 1 74 ? 22.177 1.974 -12.789 1.00 56.91 74 ARG A N 1
ATOM 587 C CA . ARG A 1 74 ? 23.344 1.538 -11.996 1.00 56.91 74 ARG A CA 1
ATOM 588 C C . ARG A 1 74 ? 23.541 0.016 -11.965 1.00 56.91 74 ARG A C 1
ATOM 590 O O . ARG A 1 74 ? 24.547 -0.445 -11.440 1.00 56.91 74 ARG A O 1
ATOM 597 N N . GLY A 1 75 ? 22.597 -0.760 -12.507 1.00 46.38 75 GLY A N 1
ATOM 598 C CA . GLY A 1 75 ? 22.527 -2.217 -12.339 1.00 46.38 75 GLY A CA 1
ATOM 599 C C . GLY A 1 75 ? 22.912 -3.069 -13.551 1.00 46.38 75 GLY A C 1
ATOM 600 O O . GLY A 1 75 ? 22.639 -4.267 -13.535 1.00 46.38 75 GLY A O 1
ATOM 601 N N . ALA A 1 76 ? 23.508 -2.504 -14.603 1.00 36.88 76 ALA A N 1
ATOM 602 C CA . ALA A 1 76 ? 23.996 -3.295 -15.731 1.00 36.88 76 ALA A CA 1
ATOM 603 C C . ALA A 1 76 ? 25.513 -3.530 -15.610 1.00 36.88 76 ALA A C 1
ATOM 605 O O . ALA A 1 76 ? 26.282 -2.602 -15.863 1.00 36.88 76 ALA A O 1
ATOM 606 N N . PRO A 1 77 ? 25.993 -4.752 -15.309 1.00 41.19 77 PRO A N 1
ATOM 607 C CA . PRO A 1 77 ? 27.258 -5.182 -15.876 1.00 41.19 77 PRO A CA 1
ATOM 608 C C . PRO A 1 77 ? 27.030 -5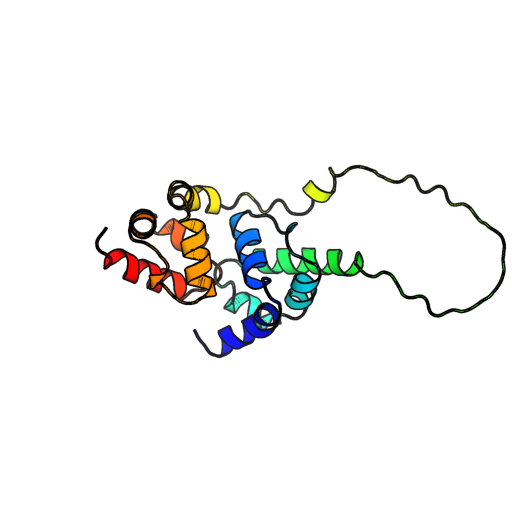.285 -17.386 1.00 41.19 77 PRO A C 1
ATOM 610 O O . PRO A 1 77 ? 26.385 -6.214 -17.874 1.00 41.19 77 PRO A O 1
ATOM 613 N N . THR A 1 78 ? 27.482 -4.279 -18.128 1.00 34.75 78 THR A N 1
ATOM 614 C CA . THR A 1 78 ? 27.516 -4.328 -19.588 1.00 34.75 78 THR A CA 1
ATOM 615 C C . THR A 1 78 ? 28.348 -5.541 -19.992 1.00 34.75 78 THR A C 1
ATOM 617 O O . THR A 1 78 ? 29.567 -5.537 -19.846 1.00 34.75 78 THR A O 1
ATOM 620 N N . ALA A 1 79 ? 27.695 -6.591 -20.491 1.00 42.09 79 ALA A N 1
ATOM 621 C CA . ALA A 1 79 ? 28.361 -7.574 -21.326 1.00 42.09 79 ALA A CA 1
ATOM 622 C C . ALA A 1 79 ? 28.779 -6.842 -22.608 1.00 42.09 79 ALA A C 1
ATOM 624 O O . ALA A 1 79 ? 27.955 -6.528 -23.468 1.00 42.09 79 ALA A O 1
ATOM 625 N N . THR A 1 80 ? 30.052 -6.475 -22.666 1.00 31.06 80 THR A N 1
ATOM 626 C CA . THR A 1 80 ? 30.697 -5.826 -23.804 1.00 31.06 80 THR A CA 1
ATOM 627 C C . THR A 1 80 ? 30.648 -6.764 -25.017 1.00 31.06 80 THR A C 1
ATOM 629 O O . THR A 1 80 ? 31.054 -7.920 -24.879 1.00 31.06 80 THR A O 1
ATOM 632 N N . PRO A 1 81 ? 30.217 -6.327 -26.215 1.00 40.22 81 PRO A N 1
ATOM 633 C CA . PRO A 1 81 ? 30.588 -7.029 -27.431 1.00 40.22 81 PRO A CA 1
ATOM 634 C C . PRO A 1 81 ? 32.072 -6.754 -27.692 1.00 40.22 81 PRO A C 1
ATOM 636 O O . PRO A 1 81 ? 32.508 -5.605 -27.766 1.00 40.22 81 PRO A O 1
ATOM 639 N N . THR A 1 82 ? 32.854 -7.824 -27.782 1.00 37.62 82 THR A N 1
ATOM 640 C CA . THR A 1 82 ? 34.273 -7.811 -28.125 1.00 37.62 82 THR A CA 1
ATOM 641 C C . THR A 1 82 ? 34.475 -7.107 -29.468 1.00 37.62 82 THR A C 1
ATOM 643 O O . THR A 1 82 ? 34.085 -7.638 -30.505 1.00 37.62 82 THR A O 1
ATOM 646 N N . VAL A 1 83 ? 35.103 -5.930 -29.462 1.00 35.94 83 VAL A N 1
ATOM 647 C CA . VAL A 1 83 ? 35.816 -5.404 -30.631 1.00 35.94 83 VAL A CA 1
ATOM 648 C C . VAL A 1 83 ? 37.193 -4.952 -30.170 1.00 35.94 83 VAL A C 1
ATOM 650 O O . VAL A 1 83 ? 37.362 -4.009 -29.401 1.00 35.94 83 VAL A O 1
ATOM 653 N N . GLU A 1 84 ? 38.163 -5.720 -30.632 1.00 43.06 84 GLU A N 1
ATOM 654 C CA . GLU A 1 84 ? 39.594 -5.577 -30.461 1.00 43.06 84 GLU A CA 1
ATOM 655 C C . GLU A 1 84 ? 40.107 -4.398 -31.300 1.00 43.06 84 GLU A C 1
ATOM 657 O O . GLU A 1 84 ? 39.948 -4.393 -32.517 1.00 43.06 84 GLU A O 1
ATOM 662 N N . SER A 1 85 ? 40.735 -3.402 -30.668 1.00 35.34 85 SER A N 1
ATOM 663 C CA . SER A 1 85 ? 41.769 -2.592 -31.322 1.00 35.34 85 SER A CA 1
ATOM 664 C C . SER A 1 85 ? 42.616 -1.847 -30.290 1.00 35.34 85 SER A C 1
ATOM 666 O O . SER A 1 85 ? 42.158 -0.941 -29.599 1.00 35.34 85 SER A O 1
ATOM 668 N N . ASN A 1 86 ? 43.876 -2.268 -30.224 1.00 48.25 86 ASN A N 1
ATOM 669 C CA . ASN A 1 86 ? 45.040 -1.649 -29.598 1.00 48.25 86 ASN A CA 1
ATOM 670 C C . ASN A 1 86 ? 44.985 -0.117 -29.441 1.00 48.25 86 ASN A C 1
ATOM 672 O O . ASN A 1 86 ? 44.810 0.575 -30.441 1.00 48.25 86 ASN A O 1
ATOM 676 N N . THR A 1 87 ? 45.278 0.394 -28.232 1.00 38.88 87 THR A N 1
ATOM 677 C CA . THR A 1 87 ? 46.294 1.442 -27.941 1.00 38.88 87 THR A CA 1
ATOM 678 C C . THR A 1 87 ? 46.385 1.720 -26.423 1.00 38.88 87 THR A C 1
ATOM 680 O O . THR A 1 87 ? 45.384 2.021 -25.792 1.00 38.88 87 THR A O 1
ATOM 683 N N . LYS A 1 88 ? 47.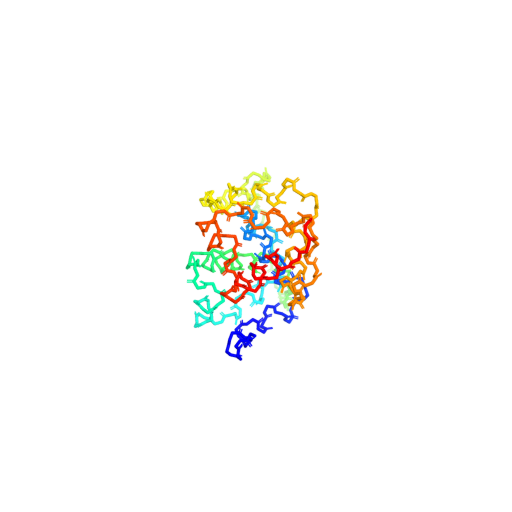615 1.599 -25.890 1.00 38.94 88 LYS A N 1
ATOM 684 C CA . LYS A 1 88 ? 48.274 2.158 -24.677 1.00 38.94 88 LYS A CA 1
ATOM 685 C C . LYS A 1 88 ? 47.450 2.523 -23.404 1.00 38.94 88 LYS A C 1
ATOM 687 O O . LYS A 1 88 ? 46.485 3.271 -23.503 1.00 38.94 88 LYS A O 1
ATOM 692 N N . PRO A 1 89 ? 47.905 2.142 -22.184 1.00 34.66 89 PRO A N 1
ATOM 693 C CA . PRO A 1 89 ? 47.237 2.506 -20.929 1.00 34.66 89 PRO A CA 1
ATOM 694 C C . PRO A 1 89 ? 47.259 4.020 -20.685 1.00 34.66 89 PRO A C 1
ATOM 696 O O . PRO A 1 89 ? 48.330 4.622 -20.594 1.00 34.66 89 PRO A O 1
ATOM 699 N N . PHE A 1 90 ? 46.079 4.622 -20.557 1.00 33.72 90 PHE A N 1
ATOM 700 C CA . PHE A 1 90 ? 45.900 5.934 -19.949 1.00 33.72 90 PHE A CA 1
ATOM 701 C C . PHE A 1 90 ? 45.191 5.694 -18.622 1.00 33.72 90 PHE A C 1
ATOM 703 O O . PHE A 1 90 ? 44.078 5.178 -18.602 1.00 33.72 90 PHE A O 1
ATOM 710 N N . GLU A 1 91 ? 45.881 5.985 -17.529 1.00 43.59 91 GLU A N 1
ATOM 711 C CA . GLU A 1 91 ? 45.375 5.894 -16.167 1.00 43.59 91 GLU A CA 1
ATOM 712 C C . GLU A 1 91 ? 44.615 7.190 -15.855 1.00 43.59 91 GLU A C 1
ATOM 714 O O . GLU A 1 91 ? 45.242 8.252 -15.808 1.00 43.59 91 GLU A O 1
ATOM 719 N N . PRO A 1 92 ? 43.288 7.173 -15.640 1.00 37.47 92 PRO A N 1
ATOM 720 C CA . PRO A 1 92 ? 42.618 8.277 -14.997 1.00 37.47 92 PRO A CA 1
ATOM 721 C C . PRO A 1 92 ? 42.418 7.888 -13.533 1.00 37.47 92 PRO A C 1
ATOM 723 O O . PRO A 1 92 ? 41.531 7.106 -13.191 1.00 37.47 92 PRO A O 1
ATOM 726 N N . SER A 1 93 ? 43.252 8.455 -12.663 1.00 45.09 93 SER A N 1
ATOM 727 C CA . SER A 1 93 ? 42.934 8.582 -11.243 1.00 45.09 93 SER A CA 1
ATOM 728 C C . SER A 1 93 ? 41.603 9.330 -11.115 1.00 45.09 93 SER A C 1
ATOM 730 O O . SER A 1 93 ? 41.559 10.556 -11.201 1.00 45.09 93 SER A O 1
ATOM 732 N N . ILE A 1 94 ? 40.506 8.592 -10.949 1.00 45.00 94 ILE A N 1
ATOM 733 C CA . ILE A 1 94 ? 39.234 9.136 -10.481 1.00 45.00 94 ILE A CA 1
ATOM 734 C C . ILE A 1 94 ? 39.110 8.710 -9.029 1.00 45.00 94 ILE A C 1
ATOM 736 O O . ILE A 1 94 ? 38.851 7.551 -8.711 1.00 45.00 94 ILE A O 1
ATOM 740 N N . SER A 1 95 ? 39.346 9.684 -8.157 1.00 38.09 95 SER A N 1
ATOM 741 C CA . SER A 1 95 ? 39.100 9.617 -6.728 1.00 38.09 95 SER A CA 1
ATOM 742 C C . SER A 1 95 ? 37.691 9.092 -6.476 1.00 38.09 95 SER A C 1
ATOM 744 O O . SER A 1 95 ? 36.692 9.732 -6.794 1.00 38.09 95 SER A O 1
ATOM 746 N N . GLN A 1 96 ? 37.638 7.896 -5.913 1.00 41.09 96 GLN A N 1
ATOM 747 C CA . GLN A 1 96 ? 36.449 7.248 -5.393 1.00 41.09 96 GLN A CA 1
ATOM 748 C C . GLN A 1 96 ? 35.878 8.108 -4.248 1.00 41.09 96 GLN A C 1
ATOM 750 O O . GLN A 1 96 ? 36.588 8.308 -3.261 1.00 41.09 96 GLN A O 1
ATOM 755 N N . PRO A 1 97 ? 34.624 8.595 -4.288 1.00 35.31 97 PRO A N 1
ATOM 756 C CA . PRO A 1 97 ? 33.967 9.055 -3.078 1.00 35.31 97 PRO A CA 1
ATOM 757 C C . PRO A 1 97 ? 33.406 7.818 -2.374 1.00 35.31 97 PRO A C 1
ATOM 759 O O . PRO A 1 97 ? 32.288 7.367 -2.619 1.00 35.31 97 PRO A O 1
ATOM 762 N N . THR A 1 98 ? 34.221 7.228 -1.503 1.00 39.72 98 THR A N 1
ATOM 763 C CA . THR A 1 98 ? 33.731 6.409 -0.396 1.00 39.72 98 THR A CA 1
ATOM 764 C C . THR A 1 98 ? 33.020 7.329 0.581 1.00 39.72 98 THR A C 1
ATOM 766 O O . THR A 1 98 ? 33.662 8.003 1.386 1.00 39.72 98 THR A O 1
ATOM 769 N N . SER A 1 99 ? 31.696 7.363 0.519 1.00 41.88 99 SER A N 1
ATOM 770 C CA . SER A 1 99 ? 30.877 7.586 1.706 1.00 41.88 99 SER A CA 1
ATOM 771 C C . SER A 1 99 ? 29.452 7.114 1.459 1.00 41.88 99 SER A C 1
ATOM 773 O O . SER A 1 99 ? 28.728 7.650 0.623 1.00 41.88 99 SER A O 1
ATOM 775 N N . GLU A 1 100 ? 29.031 6.154 2.279 1.00 42.44 100 GLU A N 1
ATOM 776 C CA . GLU A 1 100 ? 27.648 5.692 2.471 1.00 42.44 100 GLU A CA 1
ATOM 777 C C . GLU A 1 100 ? 26.676 6.823 2.888 1.00 42.44 100 GLU A C 1
ATOM 779 O O . GLU A 1 100 ? 25.474 6.607 3.009 1.00 42.44 100 GLU A O 1
ATOM 784 N N . ALA A 1 101 ? 27.176 8.050 3.063 1.00 39.38 101 ALA A N 1
ATOM 785 C CA . ALA A 1 101 ? 26.418 9.236 3.435 1.00 39.38 101 ALA A CA 1
ATOM 786 C C . ALA A 1 101 ? 25.597 9.856 2.283 1.00 39.38 101 ALA A C 1
ATOM 788 O O . ALA A 1 101 ? 24.574 10.482 2.554 1.00 39.38 101 ALA A O 1
ATOM 789 N N . GLU A 1 102 ? 25.971 9.678 1.008 1.00 32.25 102 GLU A N 1
ATOM 790 C CA . GLU A 1 102 ? 25.236 10.319 -0.106 1.00 32.25 102 GLU A CA 1
ATOM 791 C C . GLU A 1 102 ? 23.944 9.582 -0.502 1.00 32.25 102 GLU A C 1
ATOM 793 O O . GLU A 1 102 ? 23.023 10.188 -1.053 1.00 32.25 102 GLU A O 1
ATOM 798 N N . LEU A 1 103 ? 23.804 8.297 -0.149 1.00 34.88 103 LEU A N 1
ATOM 799 C CA . LEU A 1 103 ? 22.566 7.543 -0.392 1.00 34.88 103 LEU A CA 1
ATOM 800 C C . LEU A 1 103 ? 21.436 7.926 0.584 1.00 34.88 103 LEU A C 1
ATOM 802 O O . LEU A 1 103 ? 20.275 7.607 0.341 1.00 34.88 103 LEU A O 1
ATOM 806 N N . ALA A 1 104 ? 21.757 8.651 1.660 1.00 36.97 104 ALA A N 1
ATOM 807 C CA . ALA A 1 104 ? 20.782 9.164 2.618 1.00 36.97 104 ALA A CA 1
ATOM 808 C C . ALA A 1 104 ? 20.119 10.484 2.171 1.00 36.97 104 ALA A C 1
ATOM 810 O O . ALA A 1 104 ? 19.106 10.874 2.747 1.00 36.97 104 ALA A O 1
ATOM 811 N N . ALA A 1 105 ? 20.656 11.169 1.151 1.00 40.88 105 ALA A N 1
ATOM 812 C CA . ALA A 1 105 ? 20.163 12.481 0.717 1.00 40.88 105 ALA A CA 1
ATOM 813 C C . ALA A 1 105 ? 19.114 12.415 -0.412 1.00 40.88 105 ALA A C 1
ATOM 815 O O . ALA A 1 105 ? 18.371 13.375 -0.628 1.00 40.88 105 ALA A O 1
ATOM 816 N N . VAL A 1 106 ? 19.003 11.283 -1.120 1.00 44.69 106 VAL A N 1
ATOM 817 C CA . VAL A 1 106 ? 18.000 11.095 -2.178 1.00 44.69 106 VAL A CA 1
ATOM 818 C C . VAL A 1 106 ? 16.733 10.492 -1.576 1.00 44.69 106 VAL A C 1
ATOM 820 O O . VAL A 1 106 ? 16.566 9.278 -1.505 1.00 44.69 106 VAL A O 1
ATOM 823 N N . GLY A 1 107 ? 15.809 11.363 -1.172 1.00 46.34 107 GLY A N 1
ATOM 824 C CA . GLY A 1 107 ? 14.425 10.970 -0.911 1.00 46.34 107 GLY A CA 1
ATOM 825 C C . GLY A 1 107 ? 14.038 10.890 0.559 1.00 46.34 107 GLY A C 1
ATOM 826 O O . GLY A 1 107 ? 13.392 9.929 0.969 1.00 46.34 107 GLY A O 1
ATOM 827 N N . SER A 1 108 ? 14.337 11.929 1.336 1.00 39.81 108 SER A N 1
ATOM 828 C CA . SER A 1 108 ? 13.481 12.244 2.478 1.00 39.81 108 SER A CA 1
ATOM 829 C C . SER A 1 108 ? 12.141 12.715 1.922 1.00 39.81 108 SER A C 1
ATOM 831 O O . SER A 1 108 ? 11.972 13.877 1.549 1.00 39.81 108 SER A O 1
ATOM 833 N N . VAL A 1 109 ? 11.190 11.786 1.812 1.00 45.41 109 VAL A N 1
ATOM 834 C CA . VAL A 1 109 ? 9.770 12.141 1.747 1.00 45.41 109 VAL A CA 1
ATOM 835 C C . VAL A 1 109 ? 9.522 13.082 2.927 1.00 45.41 109 VAL A C 1
ATOM 837 O O . VAL A 1 109 ? 9.956 12.730 4.027 1.00 45.41 109 VAL A O 1
ATOM 840 N N . PRO A 1 110 ? 8.896 14.264 2.745 1.00 49.59 110 PRO A N 1
ATOM 841 C CA . PRO A 1 110 ? 8.538 15.105 3.886 1.00 49.59 110 PRO A CA 1
ATOM 842 C C . PRO A 1 110 ? 7.826 14.206 4.883 1.00 49.59 110 PRO A C 1
ATOM 844 O O . PRO A 1 110 ? 6.902 13.527 4.443 1.00 49.59 110 PRO A O 1
ATOM 847 N N . GLU A 1 111 ? 8.306 14.130 6.134 1.00 47.03 111 GLU A N 1
ATOM 848 C CA . GLU A 1 111 ? 7.786 13.232 7.173 1.00 47.03 111 GLU A CA 1
ATOM 849 C C . GLU A 1 111 ? 6.263 13.258 7.121 1.00 47.03 111 GLU A C 1
ATOM 851 O O . GLU A 1 111 ? 5.606 14.178 7.618 1.00 47.03 111 GLU A O 1
ATOM 856 N N . ILE A 1 112 ? 5.679 12.294 6.408 1.00 53.88 112 ILE A N 1
ATOM 857 C CA . ILE A 1 112 ? 4.248 12.323 6.210 1.00 53.88 112 ILE A CA 1
ATOM 858 C C . ILE A 1 112 ? 3.707 12.038 7.604 1.00 53.88 112 ILE A C 1
ATOM 860 O O . ILE A 1 112 ? 4.169 11.122 8.288 1.00 53.88 112 ILE A O 1
ATOM 864 N N . GLN A 1 113 ? 2.681 12.783 8.011 1.00 59.09 113 GLN A N 1
ATOM 865 C CA . GLN A 1 113 ? 1.919 12.559 9.248 1.00 59.09 113 GLN A CA 1
ATOM 866 C C . GLN A 1 113 ? 1.415 11.101 9.412 1.00 59.09 113 GLN A C 1
ATOM 868 O O . GLN A 1 113 ? 0.839 10.753 10.438 1.00 59.09 113 GLN A O 1
ATOM 873 N N . VAL A 1 114 ? 1.636 10.244 8.407 1.00 71.81 114 VAL A N 1
ATOM 874 C CA . VAL A 1 114 ? 1.648 8.780 8.476 1.00 71.81 114 VAL A CA 1
ATOM 875 C C . VAL A 1 114 ? 2.307 8.270 9.754 1.00 71.81 114 VAL A C 1
ATOM 877 O O . VAL A 1 114 ? 1.684 7.446 10.406 1.00 71.81 114 VAL A O 1
ATOM 880 N N . GLN A 1 115 ? 3.478 8.768 10.172 1.00 74.94 115 GLN A N 1
ATOM 881 C CA . GLN A 1 115 ? 4.137 8.249 11.386 1.00 74.94 115 GLN A CA 1
ATOM 882 C C . GLN A 1 115 ? 3.300 8.470 12.653 1.00 74.94 115 GLN A C 1
ATOM 884 O O . GLN A 1 115 ? 3.081 7.545 13.431 1.00 74.94 115 GLN A O 1
ATOM 889 N N . GLN A 1 116 ? 2.725 9.664 12.819 1.00 79.38 116 GLN A N 1
ATOM 890 C CA . GLN A 1 116 ? 1.803 9.929 13.930 1.00 79.38 116 GLN A CA 1
ATOM 891 C C . GLN A 1 116 ? 0.569 9.024 13.868 1.00 79.38 116 GLN A C 1
ATOM 893 O O . GLN A 1 116 ? 0.120 8.524 14.895 1.00 79.38 116 GLN A O 1
ATOM 898 N N . CYS A 1 117 ? 0.046 8.777 12.670 1.00 85.00 117 CYS A N 1
ATOM 899 C CA . CYS A 1 117 ? -1.108 7.909 12.469 1.00 85.00 117 CYS A CA 1
ATOM 900 C C . CYS A 1 117 ? -0.798 6.413 12.655 1.00 85.00 117 CYS A C 1
ATOM 902 O O . CYS A 1 117 ? -1.665 5.662 13.089 1.00 85.00 117 CYS A O 1
ATOM 904 N N . LEU A 1 118 ? 0.425 5.975 12.361 1.00 86.00 118 LEU A N 1
ATOM 905 C CA . LEU A 1 118 ? 0.863 4.590 12.519 1.00 86.00 118 LEU A CA 1
ATOM 906 C C . LEU A 1 118 ? 1.268 4.248 13.950 1.00 86.00 118 LEU A C 1
ATOM 908 O O . LEU A 1 118 ? 1.273 3.067 14.280 1.00 86.00 118 LEU A O 1
ATOM 912 N N . SER A 1 119 ? 1.567 5.239 14.793 1.00 85.81 119 SER A N 1
ATOM 913 C CA . SER A 1 119 ? 2.017 5.028 16.176 1.00 85.81 119 SER A CA 1
ATOM 914 C C . SER A 1 119 ? 1.117 4.066 16.967 1.00 85.81 119 SER A C 1
ATOM 916 O O . SER A 1 119 ? 1.614 3.138 17.603 1.00 85.81 119 SER A O 1
ATOM 918 N N . SER A 1 120 ? -0.208 4.208 16.856 1.00 86.12 120 SER A N 1
ATOM 919 C CA . SER A 1 120 ? -1.174 3.310 17.500 1.00 86.12 120 SER A CA 1
ATOM 920 C C . SER A 1 120 ? -1.060 1.870 16.996 1.00 86.12 120 SER A C 1
ATOM 922 O O . SER A 1 120 ? -1.107 0.944 17.798 1.00 86.12 120 SER A O 1
ATOM 924 N N . LEU A 1 121 ? -0.838 1.664 15.694 1.00 90.06 121 LEU A N 1
ATOM 925 C CA . LEU A 1 121 ? -0.649 0.323 15.128 1.00 90.06 121 LEU A CA 1
ATOM 926 C C . LEU A 1 121 ? 0.722 -0.256 15.492 1.00 90.06 121 LEU A C 1
ATOM 928 O O . LEU A 1 121 ? 0.829 -1.441 15.765 1.00 90.06 121 LEU A O 1
ATOM 932 N N . GLN A 1 122 ? 1.765 0.573 15.524 1.00 88.75 122 GLN A N 1
ATOM 933 C CA . GLN A 1 122 ? 3.125 0.164 15.885 1.00 88.75 122 GLN A CA 1
ATOM 934 C C . GLN A 1 122 ? 3.261 -0.202 17.367 1.00 88.75 122 GLN A C 1
ATOM 936 O O . GLN A 1 122 ? 4.102 -1.029 17.705 1.00 88.75 122 GLN A O 1
ATOM 941 N N . SER A 1 123 ? 2.435 0.378 18.245 1.00 90.75 123 SER A N 1
ATOM 942 C CA . SER A 1 123 ? 2.393 0.003 19.666 1.00 90.75 123 SER A CA 1
ATOM 943 C C . SER A 1 123 ? 1.864 -1.414 19.911 1.00 90.75 123 SER A C 1
ATOM 945 O O . SER A 1 123 ? 2.085 -1.971 20.985 1.00 90.75 123 SER A O 1
ATOM 947 N N . VAL A 1 124 ? 1.189 -2.005 18.919 1.00 93.62 124 VAL A N 1
ATOM 948 C CA . VAL A 1 124 ? 0.738 -3.393 18.955 1.00 93.62 124 VAL A CA 1
ATOM 949 C C . VAL A 1 124 ? 1.710 -4.238 18.145 1.00 93.62 124 VAL A C 1
ATOM 951 O O . VAL A 1 124 ? 1.814 -4.104 16.923 1.00 93.62 124 VAL A O 1
ATOM 954 N N . GLU A 1 125 ? 2.416 -5.131 18.833 1.00 94.06 125 GLU A N 1
ATOM 955 C CA . GLU A 1 125 ? 3.350 -6.056 18.201 1.00 94.06 125 GLU A CA 1
ATOM 956 C C . GLU A 1 125 ? 2.661 -6.836 17.072 1.00 94.06 125 GLU A C 1
ATOM 958 O O . GLU A 1 125 ? 1.555 -7.350 17.229 1.00 94.06 125 GLU A O 1
ATOM 963 N N . GLY A 1 126 ? 3.292 -6.865 15.898 1.00 91.56 126 GLY A N 1
ATOM 964 C CA . GLY A 1 126 ? 2.766 -7.562 14.724 1.00 91.56 126 GLY A CA 1
ATOM 965 C C . GLY A 1 126 ? 1.600 -6.874 14.005 1.00 91.56 126 GLY A C 1
ATOM 966 O O . GLY A 1 126 ? 1.339 -7.222 12.859 1.00 91.56 126 GLY A O 1
ATOM 967 N N . CYS A 1 127 ? 0.947 -5.850 14.563 1.00 93.62 127 CYS A N 1
ATOM 968 C CA . CYS A 1 127 ? -0.269 -5.283 13.958 1.00 93.62 127 CYS A CA 1
ATOM 969 C C . CYS A 1 127 ? -0.036 -4.664 12.571 1.00 93.62 127 CYS A C 1
ATOM 971 O O . CYS A 1 127 ? -0.815 -4.879 11.643 1.00 93.62 127 CYS A O 1
ATOM 973 N N . VAL A 1 128 ? 1.083 -3.960 12.370 1.00 89.38 128 VAL A N 1
ATOM 974 C CA . VAL A 1 128 ? 1.457 -3.464 11.032 1.00 89.38 128 VAL A CA 1
ATOM 975 C C . VAL A 1 128 ? 1.642 -4.626 10.046 1.00 89.38 128 VAL A C 1
ATOM 977 O O . VAL A 1 128 ? 1.201 -4.531 8.903 1.00 89.38 128 VAL A O 1
ATOM 980 N N . GLN A 1 129 ? 2.228 -5.741 10.491 1.00 90.56 129 GLN A N 1
ATOM 981 C CA . GLN A 1 129 ? 2.427 -6.939 9.669 1.00 90.56 129 GLN A CA 1
ATOM 982 C C . GLN A 1 129 ? 1.112 -7.659 9.364 1.00 90.56 129 GLN A C 1
ATOM 984 O O . GLN A 1 129 ? 0.899 -8.086 8.230 1.00 90.56 129 GLN A O 1
ATOM 989 N N . GLU A 1 130 ? 0.190 -7.736 10.320 1.00 92.88 130 GLU A N 1
ATOM 990 C CA . GLU A 1 130 ? -1.162 -8.250 10.090 1.00 92.88 130 GLU A CA 1
ATOM 991 C C . GLU A 1 130 ? -1.898 -7.417 9.035 1.00 92.88 130 GLU A C 1
ATOM 993 O O . GLU A 1 130 ? -2.511 -7.969 8.120 1.00 92.88 130 GLU A O 1
ATOM 998 N N . VAL A 1 131 ? -1.793 -6.086 9.113 1.00 89.94 131 VAL A N 1
ATOM 999 C CA . VAL A 1 131 ? -2.375 -5.164 8.129 1.00 89.94 131 VAL A CA 1
ATOM 1000 C C . VAL A 1 131 ? -1.760 -5.363 6.742 1.00 89.94 131 VAL A C 1
ATOM 1002 O O . VAL A 1 131 ? -2.510 -5.472 5.768 1.00 89.94 131 VAL A O 1
ATOM 1005 N N . ILE A 1 132 ? -0.429 -5.452 6.648 1.00 86.50 132 ILE A N 1
ATOM 1006 C CA . ILE A 1 132 ? 0.293 -5.743 5.397 1.00 86.50 132 ILE A CA 1
ATOM 1007 C C . ILE A 1 132 ? -0.191 -7.068 4.810 1.00 86.50 132 ILE A C 1
ATOM 1009 O O . ILE A 1 132 ? -0.630 -7.125 3.662 1.00 86.50 132 ILE A O 1
ATOM 1013 N N . THR A 1 133 ? -0.169 -8.128 5.613 1.00 88.81 133 THR A N 1
ATOM 1014 C CA . THR A 1 133 ? -0.506 -9.485 5.174 1.00 88.81 133 THR A CA 1
ATOM 1015 C C . THR A 1 133 ? -1.968 -9.571 4.745 1.00 88.81 133 THR A C 1
ATOM 1017 O O . THR A 1 133 ? -2.283 -10.147 3.702 1.00 88.81 133 THR A O 1
ATOM 1020 N N . SER A 1 134 ? -2.867 -8.949 5.507 1.00 90.50 134 SER A N 1
ATOM 1021 C CA . SER A 1 134 ? -4.288 -8.809 5.188 1.00 90.50 134 SER A CA 1
ATOM 1022 C C . SER A 1 134 ? -4.506 -8.086 3.859 1.00 90.50 134 SER A C 1
ATOM 1024 O O . SER A 1 134 ? -5.291 -8.553 3.028 1.00 90.50 134 SER A O 1
ATOM 1026 N N . PHE A 1 135 ? -3.785 -6.987 3.626 1.00 86.31 135 PHE A N 1
ATOM 1027 C CA . PHE A 1 135 ? -3.847 -6.225 2.384 1.00 86.31 135 PHE A CA 1
ATOM 1028 C C . PHE A 1 135 ? -3.361 -7.046 1.187 1.00 86.31 135 PHE A C 1
ATOM 1030 O O . PHE A 1 135 ? -4.098 -7.196 0.211 1.00 86.31 135 PHE A O 1
ATOM 1037 N N . LEU A 1 136 ? -2.156 -7.615 1.279 1.00 83.44 136 LEU A N 1
ATOM 1038 C CA . LEU A 1 136 ? -1.530 -8.387 0.201 1.00 83.44 136 LEU A CA 1
ATOM 1039 C C . LEU A 1 136 ? -2.323 -9.656 -0.130 1.00 83.44 136 LEU A C 1
ATOM 1041 O O . LEU A 1 136 ? -2.493 -10.001 -1.298 1.00 83.44 136 LEU A O 1
ATOM 1045 N N . SER A 1 137 ? -2.868 -10.317 0.892 1.00 84.81 137 SER A N 1
ATOM 1046 C CA . SER A 1 137 ? -3.684 -11.525 0.733 1.00 84.81 137 SER A CA 1
ATOM 1047 C C . SER A 1 137 ? -5.145 -11.229 0.393 1.00 84.81 137 SER A C 1
ATOM 1049 O O . SER A 1 137 ? -5.906 -12.162 0.133 1.00 84.81 137 SER A O 1
ATOM 1051 N N . PHE A 1 138 ? -5.564 -9.959 0.436 1.00 83.12 138 PHE A N 1
ATOM 1052 C CA . PHE A 1 138 ? -6.965 -9.530 0.368 1.00 83.12 138 PHE A CA 1
ATOM 1053 C C . PHE A 1 138 ? -7.873 -10.248 1.387 1.00 83.12 138 PHE A C 1
ATOM 1055 O O . PHE A 1 138 ? -9.032 -10.563 1.103 1.00 83.12 138 PHE A O 1
ATOM 1062 N N . GLN A 1 139 ? -7.350 -10.518 2.585 1.00 89.25 139 GLN A N 1
ATOM 1063 C CA . GLN A 1 139 ? -8.013 -11.295 3.632 1.00 89.25 139 GLN A CA 1
ATOM 1064 C C . GLN A 1 139 ? -8.042 -10.531 4.958 1.00 89.25 139 GLN A C 1
ATOM 1066 O O . GLN A 1 139 ? -7.170 -10.703 5.802 1.00 89.25 139 GLN A O 1
ATOM 1071 N N . VAL A 1 140 ? -9.118 -9.772 5.194 1.00 90.88 140 VAL A N 1
ATOM 1072 C CA . VAL A 1 140 ? -9.305 -9.007 6.448 1.00 90.88 140 VAL A CA 1
ATOM 1073 C C . VAL A 1 140 ? -9.305 -9.856 7.714 1.00 90.88 140 VAL A C 1
ATOM 1075 O O . VAL A 1 140 ? -8.948 -9.360 8.772 1.00 90.88 140 VAL A O 1
ATOM 1078 N N . ARG A 1 141 ? -9.618 -11.150 7.595 1.00 91.88 141 ARG A N 1
ATOM 1079 C CA . ARG A 1 141 ? -9.557 -12.121 8.696 1.00 91.88 141 ARG A CA 1
ATOM 1080 C C . ARG A 1 141 ? -8.158 -12.340 9.281 1.00 91.88 141 ARG A C 1
ATOM 1082 O O . ARG A 1 141 ? -8.052 -12.925 10.348 1.00 91.88 141 ARG A O 1
ATOM 1089 N N . LEU A 1 142 ? -7.109 -11.917 8.571 1.00 93.94 142 LEU A N 1
ATOM 1090 C CA . LEU A 1 142 ? -5.724 -11.981 9.048 1.00 93.94 142 LEU A CA 1
ATOM 1091 C C . LEU A 1 142 ? -5.388 -10.849 10.027 1.00 93.94 142 LEU A C 1
ATOM 1093 O O . LEU A 1 142 ? -4.324 -10.877 10.629 1.00 93.94 142 LEU A O 1
ATOM 1097 N N . VAL A 1 143 ? -6.288 -9.874 10.190 1.00 94.38 143 VAL A N 1
ATOM 1098 C CA . VAL A 1 143 ? -6.193 -8.867 11.246 1.00 94.38 143 VAL A CA 1
ATOM 1099 C C . VAL A 1 143 ? -6.793 -9.452 12.523 1.00 94.38 143 VAL A C 1
ATOM 1101 O O . VAL A 1 143 ? -7.988 -9.761 12.582 1.00 94.38 143 VAL A O 1
ATOM 1104 N N . GLY A 1 144 ? -5.951 -9.641 13.530 1.00 94.44 144 GLY A N 1
ATOM 1105 C CA . GLY A 1 144 ? -6.302 -10.199 14.824 1.00 94.44 144 GLY A CA 1
ATOM 1106 C C . GLY A 1 144 ? -7.092 -9.219 15.699 1.00 94.44 144 GLY A C 1
ATOM 1107 O O . GLY A 1 144 ? -7.125 -8.015 15.434 1.00 94.44 144 GLY A O 1
ATOM 1108 N N . PRO A 1 145 ? -7.730 -9.708 16.777 1.00 93.75 145 PRO A N 1
ATOM 1109 C CA . PRO A 1 145 ? -8.565 -8.884 17.655 1.00 93.75 145 PRO A CA 1
ATOM 1110 C C . PRO A 1 145 ? -7.776 -7.758 18.343 1.00 93.75 145 PRO A C 1
ATOM 1112 O O . PRO A 1 145 ? -8.273 -6.636 18.432 1.00 93.75 145 PRO A O 1
ATOM 1115 N N . VAL A 1 146 ? -6.526 -8.019 18.746 1.00 94.44 146 VAL A N 1
ATOM 1116 C CA . VAL A 1 146 ? -5.656 -7.019 19.391 1.00 94.44 146 VAL A CA 1
ATOM 1117 C C . VAL A 1 146 ? -5.308 -5.885 18.420 1.00 94.44 146 VAL A C 1
ATOM 1119 O O . VAL A 1 146 ? -5.444 -4.714 18.768 1.00 94.44 146 VAL A O 1
ATOM 1122 N N . CYS A 1 147 ? -4.939 -6.209 17.177 1.00 95.44 147 CYS A N 1
ATOM 1123 C CA . CYS A 1 147 ? -4.701 -5.199 16.145 1.00 95.44 147 CYS A CA 1
ATOM 1124 C C . CYS A 1 147 ? -5.996 -4.475 15.748 1.00 95.44 147 CYS A C 1
ATOM 1126 O O . CYS A 1 147 ? -6.006 -3.254 15.585 1.00 95.44 147 CYS A O 1
ATOM 1128 N N . CYS A 1 148 ? -7.120 -5.193 15.661 1.00 95.56 148 CYS A N 1
ATOM 1129 C CA . CYS A 1 148 ? -8.418 -4.590 15.379 1.00 95.56 148 CYS A CA 1
ATOM 1130 C C . CYS A 1 148 ? -8.825 -3.542 16.417 1.00 95.56 148 CYS A C 1
ATOM 1132 O O . CYS A 1 148 ? -9.381 -2.515 16.026 1.00 95.56 148 CYS A O 1
ATOM 1134 N N . LYS A 1 149 ? -8.505 -3.753 17.699 1.00 93.81 149 LYS A N 1
ATOM 1135 C CA . LYS A 1 149 ? -8.701 -2.741 18.742 1.00 93.81 149 LYS A CA 1
ATOM 1136 C C . LYS A 1 149 ? -7.942 -1.448 18.436 1.00 93.81 149 LYS A C 1
ATOM 1138 O O . LYS A 1 149 ? -8.541 -0.377 18.416 1.00 93.81 149 LYS A O 1
ATOM 1143 N N . ALA A 1 150 ? -6.659 -1.542 18.089 1.00 93.19 150 ALA A N 1
ATOM 1144 C CA . ALA A 1 150 ? -5.876 -0.366 17.706 1.00 93.19 150 ALA A CA 1
ATOM 1145 C C . ALA A 1 150 ? -6.419 0.318 16.437 1.00 93.19 150 ALA A C 1
ATOM 1147 O O . ALA A 1 150 ? -6.438 1.545 16.353 1.00 93.19 150 ALA A O 1
ATOM 1148 N N . ILE A 1 151 ? -6.903 -0.454 15.456 1.00 92.75 151 ILE A N 1
ATOM 1149 C CA . ILE A 1 151 ? -7.471 0.081 14.208 1.00 92.75 151 ILE A CA 1
ATOM 1150 C C . ILE A 1 151 ? -8.761 0.872 14.453 1.00 92.75 151 ILE A C 1
ATOM 1152 O O . ILE A 1 151 ? -8.949 1.918 13.829 1.00 92.75 151 ILE A O 1
ATOM 1156 N N . VAL A 1 152 ? -9.661 0.405 15.325 1.00 92.19 152 VAL A N 1
ATOM 1157 C CA . VAL A 1 152 ? -10.919 1.130 15.595 1.00 92.19 152 VAL A CA 1
ATOM 1158 C C . VAL A 1 152 ? -10.701 2.422 16.385 1.00 92.19 152 VAL A C 1
ATOM 1160 O O . VAL A 1 152 ? -11.523 3.329 16.289 1.00 92.19 152 VAL A O 1
ATOM 1163 N N . GLU A 1 153 ? -9.591 2.527 17.117 1.00 90.19 153 GLU A N 1
ATOM 1164 C CA . GLU A 1 153 ? -9.192 3.730 17.859 1.00 90.19 153 GLU A CA 1
ATOM 1165 C C . GLU A 1 153 ? -8.516 4.791 16.962 1.00 90.19 153 GLU A C 1
ATOM 1167 O O . GLU A 1 153 ? -8.322 5.937 17.381 1.00 90.19 153 GLU A O 1
ATOM 1172 N N . LEU A 1 154 ? -8.196 4.461 15.702 1.00 90.12 154 LEU A N 1
ATOM 1173 C CA . LEU A 1 154 ? -7.623 5.415 14.751 1.00 90.12 154 LEU A CA 1
ATOM 1174 C C . LEU A 1 154 ? -8.610 6.531 14.394 1.00 90.12 154 LEU A C 1
ATOM 1176 O O . LEU A 1 154 ? -9.725 6.294 13.924 1.00 90.12 154 LEU A O 1
ATOM 1180 N N . LYS A 1 155 ? -8.134 7.777 14.486 1.00 88.94 155 LYS A N 1
ATOM 1181 C CA . LYS A 1 155 ? -8.873 8.964 14.033 1.00 88.94 155 LYS A CA 1
ATOM 1182 C C . LYS A 1 155 ? -9.209 8.869 12.543 1.00 88.94 155 LYS A C 1
ATOM 1184 O O . LYS A 1 155 ? -8.369 8.464 11.741 1.00 88.94 155 LYS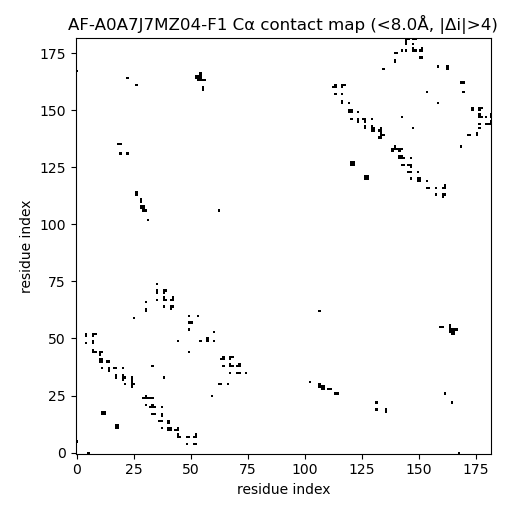 A O 1
ATOM 1189 N N . ASP A 1 156 ? -10.383 9.361 12.144 1.00 86.56 156 ASP A N 1
ATOM 1190 C CA . ASP A 1 156 ? -10.823 9.367 10.737 1.00 86.56 156 ASP A CA 1
ATOM 1191 C C . ASP A 1 156 ? -9.824 10.062 9.795 1.00 86.56 156 ASP A C 1
ATOM 1193 O O . ASP A 1 156 ? -9.598 9.611 8.673 1.00 86.56 156 ASP A O 1
ATOM 1197 N N . SER A 1 157 ? -9.133 11.098 10.280 1.00 85.44 157 SER A N 1
ATOM 1198 C CA . SER A 1 157 ? -8.089 11.812 9.533 1.00 85.44 157 SER A CA 1
ATOM 1199 C C . SER A 1 157 ? -6.820 10.989 9.260 1.00 85.44 157 SER A C 1
ATOM 1201 O O . SER A 1 157 ? -5.997 11.404 8.439 1.00 85.44 157 SER A O 1
ATOM 1203 N N . CYS A 1 158 ? -6.646 9.837 9.918 1.00 87.44 158 CYS A N 1
ATOM 1204 C CA . CYS A 1 158 ? -5.517 8.927 9.719 1.00 87.44 158 CYS A CA 1
ATOM 1205 C C . CYS A 1 158 ? -5.758 7.873 8.638 1.00 87.44 158 CYS A C 1
ATOM 1207 O O . CYS A 1 158 ? -4.808 7.431 7.995 1.00 87.44 158 CYS A O 1
ATOM 1209 N N . TRP A 1 159 ? -7.011 7.512 8.372 1.00 86.12 159 TRP A N 1
ATOM 1210 C CA . TRP A 1 159 ? -7.368 6.515 7.362 1.00 86.12 159 TRP A CA 1
ATOM 1211 C C . TRP A 1 159 ? -6.840 6.823 5.957 1.00 86.12 159 TRP A C 1
ATOM 1213 O O . TRP A 1 159 ? -6.148 5.968 5.397 1.00 86.12 159 TRP A O 1
ATOM 1223 N N . PRO A 1 160 ? -7.067 8.027 5.390 1.00 79.44 160 PRO A N 1
ATOM 1224 C CA . PRO A 1 160 ? -6.529 8.358 4.078 1.00 79.44 160 PRO A CA 1
ATOM 1225 C C . PRO A 1 160 ? -5.011 8.535 4.094 1.00 79.44 160 PRO A C 1
ATOM 1227 O O . PRO A 1 160 ? -4.442 8.686 3.032 1.00 79.44 160 PRO A O 1
ATOM 1230 N N . LYS A 1 161 ? -4.336 8.541 5.252 1.00 79.62 161 LYS A N 1
ATOM 1231 C CA . LYS A 1 161 ? -2.869 8.645 5.332 1.00 79.62 161 LYS A CA 1
ATOM 1232 C C . LYS A 1 161 ? -2.216 7.269 5.411 1.00 79.62 161 LYS A C 1
ATOM 1234 O O . LYS A 1 161 ? -1.203 7.048 4.766 1.00 79.62 161 LYS A O 1
ATOM 1239 N N . ILE A 1 162 ? -2.798 6.346 6.175 1.00 80.12 162 ILE A N 1
ATOM 1240 C CA . ILE A 1 162 ? -2.252 4.997 6.382 1.00 80.12 162 ILE A CA 1
ATOM 1241 C C . ILE A 1 162 ? -2.503 4.103 5.160 1.00 80.12 162 ILE A C 1
ATOM 1243 O O . ILE A 1 162 ? -1.634 3.334 4.759 1.00 80.12 162 ILE A O 1
ATOM 1247 N N . PHE A 1 163 ? -3.681 4.204 4.544 1.00 77.69 163 PHE A N 1
ATOM 1248 C CA . PHE A 1 163 ? -4.142 3.232 3.554 1.00 77.69 163 PHE A CA 1
ATOM 1249 C C . PHE A 1 163 ? -4.243 3.831 2.147 1.00 77.69 163 PHE A C 1
ATOM 1251 O O . PHE A 1 163 ? -5.320 3.937 1.558 1.00 77.69 163 PHE A O 1
ATOM 1258 N N . LEU A 1 164 ? -3.095 4.224 1.598 1.00 72.25 164 LEU A N 1
ATOM 1259 C CA . LEU A 1 164 ? -3.016 4.950 0.325 1.00 72.25 164 LEU A CA 1
ATOM 1260 C C . LEU A 1 164 ? -3.113 4.075 -0.929 1.00 72.25 164 LEU A C 1
ATOM 1262 O O . LEU A 1 164 ? -3.398 4.587 -2.008 1.00 72.25 164 LEU A O 1
ATOM 1266 N N . LEU A 1 165 ? -2.895 2.771 -0.779 1.00 70.06 165 LEU A N 1
ATOM 1267 C CA . LEU A 1 165 ? -2.697 1.839 -1.892 1.00 70.06 165 LEU A CA 1
ATOM 1268 C C . LEU A 1 165 ? -4.013 1.238 -2.418 1.00 70.06 165 LEU A C 1
ATOM 1270 O O . LEU A 1 165 ? -4.026 0.579 -3.453 1.00 70.06 165 LEU A O 1
ATOM 1274 N N . ASN A 1 166 ? -5.135 1.407 -1.706 1.00 71.31 166 ASN A N 1
ATOM 1275 C CA . ASN A 1 166 ? -6.423 0.878 -2.156 1.00 71.31 166 ASN A CA 1
ATOM 1276 C C . ASN A 1 166 ? -7.604 1.581 -1.470 1.00 71.31 166 ASN A C 1
ATOM 1278 O O . ASN A 1 166 ? -7.744 1.451 -0.257 1.00 71.31 166 ASN A O 1
ATOM 1282 N N . PRO A 1 167 ? -8.521 2.222 -2.212 1.00 73.88 167 PRO A N 1
ATOM 1283 C CA . PRO A 1 167 ? -9.682 2.890 -1.620 1.00 73.88 167 PRO A CA 1
ATOM 1284 C C . PRO A 1 167 ? -10.701 1.925 -0.985 1.00 73.88 167 PRO A C 1
ATOM 1286 O O . PRO A 1 167 ? -11.525 2.346 -0.178 1.00 73.88 167 PRO A O 1
ATOM 1289 N N . TYR A 1 168 ? -10.652 0.630 -1.310 1.00 80.38 168 TYR A N 1
ATOM 1290 C CA . TYR A 1 168 ? -11.588 -0.376 -0.794 1.00 80.38 168 TYR A CA 1
ATOM 1291 C C . TYR A 1 168 ? -11.121 -1.059 0.491 1.00 80.38 168 TYR A C 1
ATOM 1293 O O . TYR A 1 168 ? -11.951 -1.565 1.244 1.00 80.38 168 TYR A O 1
ATOM 1301 N N . PHE A 1 169 ? -9.814 -1.104 0.751 1.00 84.50 169 PHE A N 1
ATOM 1302 C CA . PHE A 1 169 ? -9.288 -1.772 1.941 1.00 84.50 169 PHE A CA 1
ATOM 1303 C C . PHE A 1 169 ? -9.668 -1.049 3.252 1.00 84.50 169 PHE A C 1
ATOM 1305 O O . PHE A 1 169 ? -10.148 -1.730 4.159 1.00 84.50 169 PHE A O 1
ATOM 1312 N N . PRO A 1 170 ? -9.597 0.299 3.346 1.00 86.94 170 PRO A N 1
ATOM 1313 C CA . PRO A 1 170 ? -10.035 1.068 4.515 1.00 86.94 170 PRO A CA 1
ATOM 1314 C C . PRO A 1 170 ? -11.449 0.747 5.006 1.00 86.94 170 PRO A C 1
ATOM 1316 O O . PRO A 1 170 ? -11.591 0.322 6.154 1.00 86.94 170 PRO A O 1
ATOM 1319 N N . PRO A 1 171 ? -12.513 0.879 4.185 1.00 86.62 171 PRO A N 1
ATOM 1320 C CA . PRO A 1 171 ? -13.860 0.579 4.658 1.00 86.62 171 PRO A CA 1
ATOM 1321 C C . PRO A 1 171 ? -14.030 -0.902 5.018 1.00 86.62 171 PRO A C 1
ATOM 1323 O O . PRO A 1 171 ? -14.806 -1.225 5.916 1.00 86.62 171 PRO A O 1
ATOM 1326 N N . MET A 1 172 ? -13.300 -1.804 4.353 1.00 88.62 172 MET A N 1
ATOM 1327 C CA . MET A 1 172 ? -13.380 -3.241 4.606 1.00 88.62 172 MET A CA 1
ATOM 1328 C C . MET A 1 172 ? -12.790 -3.613 5.972 1.00 88.62 172 MET A C 1
ATOM 1330 O O . MET A 1 172 ? -13.462 -4.289 6.752 1.00 88.62 172 MET A O 1
ATOM 1334 N N . VAL A 1 173 ? -11.575 -3.146 6.286 1.00 91.69 173 VAL A N 1
ATOM 1335 C CA . VAL A 1 173 ? -10.931 -3.420 7.580 1.00 91.69 173 VAL A CA 1
ATOM 1336 C C . VAL A 1 173 ? -11.631 -2.681 8.723 1.00 91.69 173 VAL A C 1
ATOM 1338 O O . VAL A 1 173 ? -11.838 -3.280 9.775 1.00 91.69 173 VAL A O 1
ATOM 1341 N N . LYS A 1 174 ? -12.110 -1.443 8.498 1.00 91.25 174 LYS A N 1
ATOM 1342 C CA . LYS A 1 174 ? -12.912 -0.699 9.486 1.00 91.25 174 LYS A CA 1
ATOM 1343 C C . LYS A 1 174 ? -14.162 -1.486 9.870 1.00 91.25 174 LYS A C 1
ATOM 1345 O O . LYS A 1 174 ? -14.383 -1.756 11.045 1.00 91.25 174 LYS A O 1
ATOM 1350 N N . LYS A 1 175 ? -14.940 -1.922 8.872 1.00 92.50 175 LYS A N 1
ATOM 1351 C CA . LYS A 1 175 ? -16.157 -2.711 9.096 1.00 92.50 175 LYS A CA 1
ATOM 1352 C C . LYS A 1 175 ? -15.860 -4.026 9.815 1.00 92.50 175 LYS A C 1
ATOM 1354 O O . LYS A 1 175 ? -16.568 -4.361 10.756 1.00 92.50 175 LYS A O 1
ATOM 1359 N N . TYR A 1 176 ? -14.834 -4.756 9.376 1.00 94.31 176 TYR A N 1
ATOM 1360 C CA . TYR A 1 176 ? -14.443 -6.021 9.995 1.00 94.31 176 TYR A CA 1
ATOM 1361 C C . TYR A 1 176 ? -14.085 -5.827 11.476 1.00 94.31 176 TYR A C 1
ATOM 1363 O O . TYR A 1 176 ? -14.724 -6.430 12.339 1.00 94.31 176 TYR A O 1
ATOM 1371 N N . CYS A 1 177 ? -13.167 -4.908 11.784 1.00 94.88 177 CYS A N 1
ATOM 1372 C CA . CYS A 1 177 ? -12.705 -4.675 13.151 1.00 94.88 177 CYS A CA 1
ATOM 1373 C C . CYS A 1 177 ? -13.773 -4.093 14.089 1.00 94.88 177 CYS A C 1
ATOM 1375 O O . CYS A 1 177 ? -13.720 -4.351 15.289 1.00 94.88 177 CYS A O 1
ATOM 1377 N N . SER A 1 178 ? -14.782 -3.382 13.573 1.00 92.06 178 SER A N 1
ATOM 1378 C CA . SER A 1 178 ? -15.947 -2.972 14.375 1.00 92.06 178 SER A CA 1
ATOM 1379 C C . SER A 1 178 ? -16.868 -4.135 14.767 1.00 92.06 178 SER A C 1
ATOM 1381 O O . SER A 1 178 ? -17.652 -3.994 15.700 1.00 92.06 178 SER A O 1
ATOM 1383 N N . THR A 1 179 ? -16.813 -5.264 14.054 1.00 88.94 179 THR A N 1
ATOM 1384 C CA . THR A 1 179 ? -17.659 -6.446 14.317 1.00 88.94 179 THR A CA 1
ATOM 1385 C C . THR A 1 179 ? -16.935 -7.572 15.052 1.00 88.94 179 THR A C 1
ATOM 1387 O O . THR A 1 179 ? -17.581 -8.446 15.630 1.00 88.94 179 THR A O 1
ATOM 1390 N N . THR A 1 180 ? -15.603 -7.560 15.044 1.00 84.62 180 THR A N 1
ATOM 1391 C CA . THR A 1 180 ? -14.775 -8.512 15.785 1.00 84.62 180 THR A CA 1
ATOM 1392 C C . THR A 1 180 ? -14.904 -8.248 17.284 1.00 84.62 180 THR A C 1
ATOM 1394 O O . THR A 1 180 ? -14.787 -7.106 17.725 1.00 84.62 180 THR A O 1
ATOM 1397 N N . LYS A 1 181 ? -15.138 -9.297 18.084 1.00 73.50 181 LYS A N 1
ATOM 1398 C CA . LYS A 1 181 ? -15.081 -9.186 19.549 1.00 73.50 181 LYS A CA 1
ATOM 1399 C C . LYS A 1 181 ? -13.635 -8.888 19.956 1.00 73.50 181 LYS A C 1
ATOM 1401 O O . LYS A 1 181 ? -12.749 -9.680 19.638 1.00 73.50 181 LYS A O 1
ATOM 1406 N N . GLN A 1 182 ? -13.437 -7.732 20.581 1.00 62.12 182 GLN A N 1
ATOM 1407 C CA . GLN A 1 182 ? -12.152 -7.239 21.078 1.00 62.12 182 GLN A CA 1
ATOM 1408 C C . GLN A 1 182 ? -11.913 -7.701 22.510 1.00 62.12 182 GLN A C 1
ATOM 1410 O O . GLN A 1 182 ? -12.905 -7.746 23.275 1.00 62.12 182 GLN A O 1
#

Organism: NCBI:txid39325

InterPro domains:
  IPR008502 Prolamin-like domain [PF05617] (8-68)
  IPR008502 Prolamin-like domain [PF05617] (116-178)